Protein AF-A0A7J7J3L0-F1 (afdb_monomer)

pLDDT: mean 91.77, std 11.33, range [36.84, 98.81]

Radius of gyration: 18.96 Å; Cα contacts (8 Å, |Δi|>4): 299; chains: 1; bounding box: 49×38×56 Å

Foldseek 3Di:
DVVLLVLFDQVDDDDPVQQDAAFQDDPDDDDVLLVCVQPCLVVVVPQPWAAPQVCQVVLCVSYPNPDHLSVSRSRLNVSCVVPSQALSSLCSSLSSCNRVRNRNRNSSSLSSSSVRPDLLGNLSSLLSNLVRCLNSVVLVSSLVSLVVSCVSPVLPLVSLQSNLVSCVSVVVNVSSLVSLVSSCVSPVPPVVSVVSNVVSVVVVVVVVVVVVPD

Solvent-accessible surface area (backbone atoms only — not comparable to full-atom values): 11462 Å² total; per-residue (Å²): 113,78,79,61,40,73,62,40,73,80,82,65,84,80,56,84,93,64,68,38,75,45,75,54,80,62,95,63,76,87,38,72,90,57,44,43,79,37,66,70,59,62,49,27,87,73,57,64,50,70,52,38,67,88,46,45,64,62,54,22,66,56,46,53,90,89,44,53,66,59,57,44,26,23,37,46,26,58,38,32,75,78,40,77,69,41,23,68,55,18,43,49,34,17,53,48,22,41,40,72,25,40,55,49,62,15,49,38,6,26,40,46,11,47,73,54,36,54,70,83,52,35,28,57,37,30,41,54,51,16,51,54,29,42,71,35,66,40,46,68,63,13,46,58,36,33,52,52,15,33,73,48,40,76,81,44,45,68,54,34,41,51,49,13,52,47,29,43,75,70,68,38,52,71,61,14,48,54,24,25,51,50,22,34,72,70,35,77,82,46,58,72,42,54,54,53,49,51,54,53,52,54,54,52,53,55,53,56,55,59,74,71,61,130

Sequence (214 aa):
MRVVAELLDLEEEINMDQIEAPLCEAKFGASVSMFDHLPSIADKEKLDYSSENVLKDVIQMLGTKEEDVEIVGTRISKALAKNPTSWALGCLGALYWRVQGHAPNAINCLRMALMYAPEESRHIPLLSLANILHKAGSLNDALEIALAALQSSPETVVIHFSIGNMYAAQNNFEKAVEYYQSTLALQEKFEPARERLMAIMCKNLINTESDANP

InterPro domains:
  IPR011990 Tetratricopeptide-like helical domain superfamily [G3DSA:1.25.40.10] (65-212)
  IPR011990 Tetratricopeptide-like helical domain superfamily [SSF48452] (76-200)
  IPR019734 Tetratricopeptide repeat [PF13176] (161-187)
  IPR019734 Tetratricopeptide repeat [PS50005] (157-190)
  IPR019734 Tetratricopeptide repeat [SM00028] (86-120)
  IPR019734 Tetratricopeptide repeat [SM00028] (123-156)
  IPR019734 Tetratricopeptide repeat [SM00028] (157-190)
  IPR052630 Tetratricopeptide repeat protein 17 [PTHR16091] (6-209)

Structure (mmCIF, N/CA/C/O backbone):
data_AF-A0A7J7J3L0-F1
#
_entry.id   AF-A0A7J7J3L0-F1
#
loop_
_atom_site.group_PDB
_atom_site.id
_atom_site.type_symbol
_atom_site.label_atom_id
_atom_site.label_alt_id
_atom_site.label_comp_id
_atom_site.label_asym_id
_atom_site.label_entity_id
_atom_site.label_seq_id
_atom_site.pdbx_PDB_ins_code
_atom_site.Cartn_x
_atom_site.Cartn_y
_atom_site.Cartn_z
_atom_site.occupancy
_atom_site.B_iso_or_equiv
_atom_site.auth_seq_id
_atom_site.auth_comp_id
_atom_site.auth_asym_id
_atom_site.auth_atom_id
_atom_site.pdbx_PDB_model_num
ATOM 1 N N . MET A 1 1 ? 13.914 -3.729 2.025 1.00 39.72 1 MET A N 1
ATOM 2 C CA . MET A 1 1 ? 14.590 -2.727 1.170 1.00 39.72 1 MET A CA 1
ATOM 3 C C . MET A 1 1 ? 15.723 -3.322 0.333 1.00 39.72 1 MET A C 1
ATOM 5 O O . MET A 1 1 ? 15.659 -3.154 -0.871 1.00 39.72 1 MET A O 1
ATOM 9 N N . ARG A 1 2 ? 16.689 -4.075 0.895 1.00 36.84 2 ARG A N 1
ATOM 10 C CA . ARG A 1 2 ? 17.812 -4.657 0.115 1.00 36.84 2 ARG A CA 1
ATOM 11 C C . ARG A 1 2 ? 17.401 -5.523 -1.093 1.00 36.84 2 ARG A C 1
ATOM 13 O O . ARG A 1 2 ? 17.938 -5.325 -2.166 1.00 36.84 2 ARG A O 1
ATOM 20 N N . VAL A 1 3 ? 16.391 -6.382 -0.941 1.00 45.19 3 VAL A N 1
ATOM 21 C CA . VAL A 1 3 ? 15.927 -7.308 -2.002 1.00 45.19 3 VAL A CA 1
ATOM 22 C C . VAL A 1 3 ? 15.275 -6.592 -3.197 1.00 45.19 3 VAL A C 1
ATOM 24 O O . VAL A 1 3 ? 15.205 -7.134 -4.289 1.00 45.19 3 VAL A O 1
ATOM 27 N N . VAL A 1 4 ? 14.778 -5.366 -3.006 1.00 54.25 4 VAL A N 1
ATOM 28 C CA . VAL A 1 4 ? 14.013 -4.653 -4.044 1.00 54.25 4 VAL A CA 1
ATOM 29 C C . VAL A 1 4 ? 14.923 -3.787 -4.921 1.00 54.25 4 VAL A C 1
ATOM 31 O O . VAL A 1 4 ? 14.657 -3.641 -6.108 1.00 54.25 4 VAL A O 1
ATOM 34 N N . ALA A 1 5 ? 16.029 -3.284 -4.361 1.00 55.66 5 ALA A N 1
ATOM 35 C CA . ALA A 1 5 ? 17.052 -2.550 -5.109 1.00 55.66 5 ALA A CA 1
ATOM 36 C C . ALA A 1 5 ? 17.782 -3.437 -6.137 1.00 55.66 5 ALA A C 1
ATOM 38 O O . ALA A 1 5 ? 18.252 -2.937 -7.147 1.00 55.66 5 ALA A O 1
ATOM 39 N N . GLU A 1 6 ? 17.818 -4.757 -5.924 1.00 70.50 6 GLU A N 1
ATOM 40 C CA . GLU A 1 6 ? 18.400 -5.729 -6.865 1.00 70.50 6 GLU A CA 1
ATOM 41 C C . GLU A 1 6 ? 17.563 -5.917 -8.145 1.00 70.50 6 GLU A C 1
ATOM 43 O O . GLU A 1 6 ? 18.035 -6.515 -9.109 1.00 70.50 6 GLU A O 1
ATOM 48 N N . LEU A 1 7 ? 16.319 -5.423 -8.174 1.00 85.44 7 LEU A N 1
ATOM 49 C CA . LEU A 1 7 ? 15.435 -5.540 -9.340 1.00 85.44 7 LEU A CA 1
ATOM 50 C C . LEU A 1 7 ? 15.640 -4.421 -10.365 1.00 85.44 7 LEU A C 1
ATOM 52 O O . LEU A 1 7 ? 15.149 -4.534 -11.490 1.00 85.44 7 LEU A O 1
ATOM 56 N N . LEU A 1 8 ? 16.306 -3.337 -9.969 1.00 89.62 8 LEU A N 1
ATOM 57 C CA . LEU A 1 8 ? 16.540 -2.171 -10.806 1.00 89.62 8 LEU A CA 1
ATOM 58 C C . LEU A 1 8 ? 18.002 -2.166 -11.244 1.00 89.62 8 LEU A C 1
ATOM 60 O O . LEU A 1 8 ? 18.907 -2.324 -10.430 1.00 89.62 8 LEU A O 1
ATOM 64 N N . ASP A 1 9 ? 18.230 -1.967 -12.537 1.00 89.44 9 ASP A N 1
ATOM 65 C CA . ASP A 1 9 ? 19.570 -1.705 -13.047 1.00 89.44 9 ASP A CA 1
ATOM 66 C C . ASP A 1 9 ? 19.944 -0.275 -12.645 1.00 89.44 9 ASP A C 1
ATOM 68 O O . ASP A 1 9 ? 19.361 0.675 -13.166 1.00 89.44 9 ASP A O 1
ATOM 72 N N . LEU A 1 10 ? 20.821 -0.124 -11.649 1.00 88.62 10 LEU A N 1
ATOM 73 C CA . LEU A 1 10 ? 21.271 1.178 -11.138 1.00 88.62 10 LEU A CA 1
ATOM 74 C C . LEU A 1 10 ? 22.517 1.699 -11.867 1.00 88.62 10 LEU A C 1
ATOM 76 O O . LEU A 1 10 ? 22.888 2.855 -11.673 1.00 88.62 10 LEU A O 1
ATOM 80 N N . GLU A 1 11 ? 23.165 0.858 -12.676 1.00 86.50 11 GLU A N 1
ATOM 81 C CA . GLU A 1 11 ? 24.367 1.214 -13.438 1.00 86.50 11 GLU A CA 1
ATOM 82 C C . GLU A 1 11 ? 24.005 1.806 -14.806 1.00 86.50 11 GLU A C 1
ATOM 84 O O . GLU A 1 11 ? 24.756 2.615 -15.349 1.00 86.50 11 GLU A O 1
ATOM 89 N N . GLU A 1 12 ? 22.841 1.445 -15.356 1.00 88.06 12 GLU A N 1
ATOM 90 C CA . GLU A 1 12 ? 22.325 2.027 -16.594 1.00 88.06 12 GLU A CA 1
ATOM 91 C C . GLU A 1 12 ? 22.066 3.541 -16.442 1.00 88.06 12 GLU A C 1
ATOM 93 O O . GLU A 1 12 ? 21.278 3.979 -15.597 1.00 88.06 12 GLU A O 1
ATOM 98 N N . GLU A 1 13 ? 22.681 4.361 -17.296 1.00 86.69 13 GLU A N 1
ATOM 99 C CA . GLU A 1 13 ? 22.348 5.783 -17.401 1.00 86.69 13 GLU A CA 1
ATOM 100 C C . GLU A 1 13 ? 21.000 5.964 -18.114 1.00 86.69 13 GLU A C 1
ATOM 102 O O . GLU A 1 13 ? 20.786 5.483 -19.230 1.00 86.69 13 GLU A O 1
ATOM 107 N N . ILE A 1 14 ? 20.079 6.686 -17.475 1.00 88.88 14 ILE A N 1
ATOM 108 C CA . ILE A 1 14 ? 18.778 7.020 -18.057 1.00 88.88 14 ILE A CA 1
ATOM 109 C C . ILE A 1 14 ? 18.855 8.420 -18.660 1.00 88.88 14 ILE A C 1
ATOM 111 O O . ILE A 1 14 ? 19.078 9.402 -17.954 1.00 88.88 14 ILE A O 1
ATOM 115 N N . ASN A 1 15 ? 18.648 8.515 -19.973 1.00 85.44 15 ASN A N 1
ATOM 116 C CA . ASN A 1 15 ? 18.538 9.801 -20.652 1.00 85.44 15 ASN A CA 1
ATOM 117 C C . ASN A 1 15 ? 17.168 10.442 -20.351 1.00 85.44 15 ASN A C 1
ATOM 119 O O . ASN A 1 15 ? 16.139 9.770 -20.413 1.00 85.44 15 ASN A O 1
ATOM 123 N N . MET A 1 16 ? 17.155 11.753 -20.098 1.00 79.81 16 MET A N 1
ATOM 124 C CA . MET A 1 16 ? 15.949 12.569 -19.910 1.00 79.81 16 MET A CA 1
ATOM 125 C C . MET A 1 16 ? 14.978 12.513 -21.101 1.00 79.81 16 MET A C 1
ATOM 127 O O . MET A 1 16 ? 13.778 12.699 -20.922 1.00 79.81 16 MET A O 1
ATOM 131 N N . ASP A 1 17 ? 15.463 12.200 -22.304 1.00 85.38 17 ASP A N 1
ATOM 132 C CA . ASP A 1 17 ? 14.608 12.011 -23.485 1.00 85.38 17 ASP A CA 1
ATOM 133 C C . ASP A 1 17 ? 13.886 10.646 -23.505 1.00 85.38 17 ASP A C 1
ATOM 135 O O . ASP A 1 17 ? 13.042 10.399 -24.365 1.00 85.38 17 ASP A O 1
ATOM 139 N N . GLN A 1 18 ? 14.224 9.737 -22.583 1.00 84.81 18 GLN A N 1
ATOM 140 C CA . GLN A 1 18 ? 13.676 8.378 -22.482 1.00 84.81 18 GLN A CA 1
ATOM 141 C C . GLN A 1 18 ? 12.817 8.174 -21.229 1.00 84.81 18 GLN A C 1
ATOM 143 O O . GLN A 1 18 ? 12.607 7.033 -20.817 1.00 84.81 18 GLN A O 1
ATOM 148 N N . ILE A 1 19 ? 12.345 9.255 -20.602 1.00 93.31 19 ILE A N 1
ATOM 149 C CA . ILE A 1 19 ? 11.513 9.149 -19.403 1.00 93.31 19 ILE A CA 1
ATOM 150 C C . ILE A 1 19 ? 10.207 8.434 -19.745 1.00 93.31 19 ILE A C 1
ATOM 152 O O . ILE A 1 19 ? 9.410 8.901 -20.560 1.00 93.31 19 ILE A O 1
ATOM 156 N N . GLU A 1 20 ? 9.982 7.307 -19.081 1.00 94.00 20 GLU A N 1
ATOM 157 C CA . GLU A 1 20 ? 8.798 6.477 -19.250 1.00 94.00 20 GLU A CA 1
ATOM 158 C C . GLU A 1 20 ? 8.243 6.096 -17.878 1.00 94.00 20 GLU A C 1
ATOM 160 O O . GLU A 1 20 ? 8.964 5.639 -16.991 1.00 94.00 20 GLU A O 1
ATOM 165 N N . ALA A 1 21 ? 6.940 6.281 -17.688 1.00 95.69 21 ALA A N 1
ATOM 166 C CA . ALA A 1 21 ? 6.282 5.857 -16.464 1.00 95.69 21 ALA A CA 1
ATOM 167 C C . ALA A 1 21 ? 5.999 4.342 -16.502 1.00 95.69 21 ALA A C 1
ATOM 169 O O . ALA A 1 21 ? 5.613 3.818 -17.547 1.00 95.69 21 ALA A O 1
ATOM 170 N N . PRO A 1 22 ? 6.120 3.622 -15.373 1.00 95.94 22 PRO A N 1
ATOM 171 C CA . PRO A 1 22 ? 5.912 2.182 -15.340 1.00 95.94 22 PRO A CA 1
ATOM 172 C C . PRO A 1 22 ? 4.450 1.830 -15.623 1.00 95.94 22 PRO A C 1
ATOM 174 O O . PRO A 1 22 ? 3.552 2.202 -14.867 1.00 95.94 22 PRO A O 1
ATOM 177 N N . LEU A 1 23 ? 4.203 1.060 -16.681 1.00 93.31 23 LEU A N 1
ATOM 178 C CA . LEU A 1 23 ? 2.870 0.564 -17.017 1.00 93.31 23 LEU A CA 1
ATOM 179 C C . LEU A 1 23 ? 2.753 -0.925 -16.704 1.00 93.31 23 LEU A C 1
ATOM 181 O O . LEU A 1 23 ? 3.482 -1.768 -17.220 1.00 93.31 23 LEU A O 1
ATOM 185 N N . CYS A 1 24 ? 1.790 -1.249 -15.851 1.00 92.50 24 CYS A N 1
ATOM 186 C CA . CYS A 1 24 ? 1.489 -2.615 -15.460 1.00 92.50 24 CYS A CA 1
ATOM 187 C C . CYS A 1 24 ? 0.340 -3.144 -16.316 1.00 92.50 24 CYS A C 1
ATOM 189 O O . CYS A 1 24 ? -0.832 -3.015 -15.953 1.00 92.50 24 CYS A O 1
ATOM 191 N N . GLU A 1 25 ? 0.671 -3.711 -17.475 1.00 72.44 25 GLU A N 1
ATOM 192 C CA . GLU A 1 25 ? -0.318 -4.304 -18.373 1.00 72.44 25 GLU A CA 1
ATOM 193 C C . GLU A 1 25 ? -0.930 -5.571 -17.758 1.00 72.44 25 GLU A C 1
ATOM 195 O O . GLU A 1 25 ? -0.371 -6.668 -17.799 1.00 72.44 25 GLU A O 1
ATOM 200 N N . ALA A 1 26 ? -2.130 -5.432 -17.203 1.00 62.53 26 ALA A N 1
ATOM 201 C CA . ALA A 1 26 ? -2.935 -6.561 -16.772 1.00 62.53 26 ALA A CA 1
ATOM 202 C C . ALA A 1 26 ? -3.597 -7.231 -17.991 1.00 62.53 26 ALA A C 1
ATOM 204 O O . ALA A 1 26 ? -4.70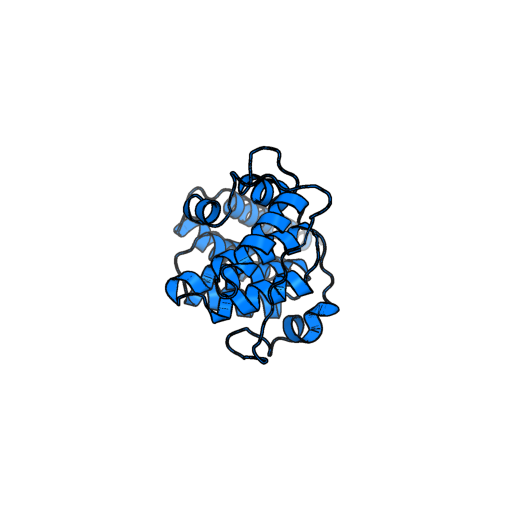9 -6.875 -18.375 1.00 62.53 26 ALA A O 1
ATOM 205 N N . LYS A 1 27 ? -2.946 -8.229 -18.607 1.00 67.38 27 LYS A N 1
ATOM 206 C CA . LYS A 1 27 ? -3.562 -9.085 -19.652 1.00 67.38 27 LYS A CA 1
ATOM 207 C C . LYS A 1 27 ? -4.524 -10.130 -19.069 1.00 67.38 27 LYS A C 1
ATOM 209 O O . LYS A 1 27 ? -4.545 -11.280 -19.498 1.00 67.38 27 LYS A O 1
ATOM 214 N N . PHE A 1 28 ? -5.293 -9.758 -18.056 1.00 72.31 28 PHE A N 1
ATOM 215 C CA . PHE A 1 28 ? -6.199 -10.658 -17.358 1.00 72.31 28 PHE A CA 1
ATOM 216 C C . PHE A 1 28 ? -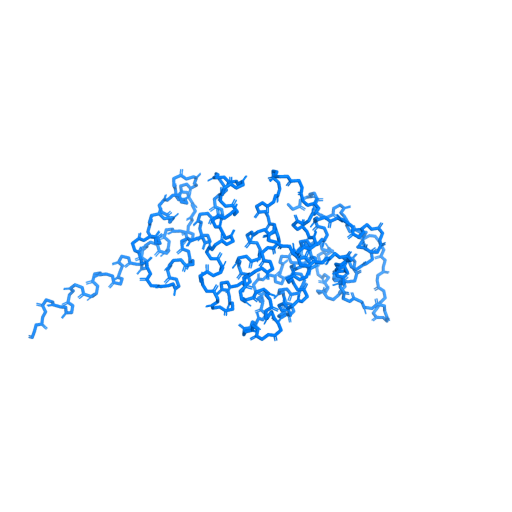7.497 -9.933 -16.995 1.00 72.31 28 PHE A C 1
ATOM 218 O O . PHE A 1 28 ? -7.515 -8.727 -16.746 1.00 72.31 28 PHE A O 1
ATOM 225 N N . GLY A 1 29 ? -8.600 -10.683 -17.035 1.00 78.31 29 GLY A N 1
ATOM 226 C CA . GLY A 1 29 ? -9.935 -10.165 -16.750 1.00 78.31 29 GLY A CA 1
ATOM 227 C C . GLY A 1 29 ? -10.138 -9.829 -15.273 1.00 78.31 29 GLY A C 1
ATOM 228 O O . GLY A 1 29 ? -9.269 -10.064 -14.433 1.00 78.31 29 GLY A O 1
ATOM 229 N N . ALA A 1 30 ? -11.312 -9.285 -14.963 1.00 84.12 30 ALA A N 1
ATOM 230 C CA . ALA A 1 30 ? -11.712 -9.022 -13.588 1.00 84.12 30 ALA A CA 1
ATOM 231 C C . ALA A 1 30 ? -11.702 -10.312 -12.745 1.00 84.12 30 ALA A C 1
ATOM 233 O O . ALA A 1 30 ? -12.148 -11.363 -13.211 1.00 84.12 30 ALA A O 1
ATOM 234 N N . SER A 1 31 ? -11.224 -10.229 -11.503 1.00 87.62 31 SER A N 1
ATOM 235 C CA . SER A 1 31 ? -11.217 -11.339 -10.550 1.00 87.62 31 SER A CA 1
ATOM 236 C C . SER A 1 31 ? -11.573 -10.890 -9.138 1.00 87.62 31 SER A C 1
ATOM 238 O O . SER A 1 31 ? -11.050 -9.900 -8.626 1.00 87.62 31 SER A O 1
ATOM 240 N N . VAL A 1 32 ? -12.364 -11.718 -8.455 1.00 89.06 32 VAL A N 1
ATOM 241 C CA . VAL A 1 32 ? -12.643 -11.584 -7.016 1.00 89.06 32 VAL A CA 1
ATOM 242 C C . VAL A 1 32 ? -11.351 -11.671 -6.195 1.00 89.06 32 VAL A C 1
ATOM 244 O O . VAL A 1 32 ? -11.189 -10.950 -5.218 1.00 89.06 32 VAL A O 1
ATOM 247 N N . SER A 1 33 ? -10.375 -12.484 -6.620 1.00 86.44 33 SER A N 1
ATOM 248 C CA . SER A 1 33 ? -9.085 -12.622 -5.918 1.00 86.44 33 SER A CA 1
ATOM 249 C C . SER A 1 33 ? -8.195 -11.373 -5.982 1.00 86.44 33 SER A C 1
ATOM 251 O O . SER A 1 33 ? -7.216 -11.284 -5.238 1.00 86.44 33 SER A O 1
ATOM 253 N N . MET A 1 34 ? -8.525 -10.429 -6.869 1.00 91.50 34 MET A N 1
ATOM 254 C CA . MET A 1 34 ? -7.891 -9.113 -7.008 1.00 91.50 34 MET A CA 1
ATOM 255 C C . MET A 1 34 ? -8.827 -7.976 -6.578 1.00 91.50 34 MET A C 1
ATOM 257 O O . MET A 1 34 ? -8.507 -6.812 -6.802 1.00 91.50 34 MET A O 1
ATOM 261 N N . PHE A 1 35 ? -9.955 -8.317 -5.943 1.00 95.69 35 PHE A N 1
ATOM 262 C CA . PHE A 1 35 ? -10.948 -7.386 -5.411 1.00 95.69 35 PHE A CA 1
ATOM 263 C C . PHE A 1 35 ? -11.653 -6.519 -6.467 1.00 95.69 35 PHE A C 1
ATOM 265 O O . PHE A 1 35 ? -12.179 -5.457 -6.154 1.00 95.69 35 PHE A O 1
ATOM 272 N N . ASP A 1 36 ? -11.741 -6.985 -7.718 1.00 94.12 36 ASP A N 1
ATOM 273 C CA . ASP A 1 36 ? -12.434 -6.254 -8.792 1.00 94.12 36 ASP A CA 1
ATOM 274 C C . ASP A 1 36 ? -13.949 -6.095 -8.564 1.00 94.12 36 ASP A C 1
ATOM 276 O O . ASP A 1 36 ? -14.597 -5.313 -9.256 1.00 94.12 36 ASP A O 1
ATOM 280 N N . HIS A 1 37 ? -14.526 -6.830 -7.606 1.00 95.06 37 HIS A N 1
ATOM 281 C CA . HIS A 1 37 ? -15.919 -6.669 -7.182 1.00 95.06 37 HIS A CA 1
ATOM 282 C C . HIS A 1 37 ? -16.142 -5.442 -6.291 1.00 95.06 37 HIS A C 1
ATOM 284 O O . HIS A 1 37 ? -17.289 -5.028 -6.127 1.00 95.06 37 HIS A O 1
ATOM 290 N N . LEU A 1 38 ? -15.081 -4.876 -5.706 1.00 97.44 38 LEU A N 1
ATOM 291 C CA . LEU A 1 38 ? -15.196 -3.711 -4.839 1.00 97.44 38 LEU A CA 1
ATOM 292 C C . LEU A 1 38 ? -15.495 -2.454 -5.664 1.00 97.44 38 LEU A C 1
ATOM 294 O O . LEU A 1 38 ? -14.772 -2.188 -6.631 1.00 97.44 38 LEU A O 1
ATOM 298 N N . PRO A 1 39 ? -16.512 -1.651 -5.292 1.00 96.94 39 PRO A N 1
ATOM 299 C CA . PRO A 1 39 ? -16.895 -0.461 -6.046 1.00 96.94 39 PRO A CA 1
ATOM 300 C C . PRO A 1 39 ? -15.725 0.494 -6.294 1.00 96.94 39 PRO A C 1
ATOM 302 O O . PRO A 1 39 ? -15.545 0.969 -7.412 1.00 96.94 39 PRO A O 1
ATOM 305 N N . SER A 1 40 ? -14.883 0.723 -5.284 1.00 96.62 40 SER A N 1
ATOM 306 C CA . SER A 1 40 ? -13.723 1.614 -5.403 1.00 96.62 40 SER A CA 1
ATOM 307 C C . SER A 1 40 ? -12.652 1.118 -6.386 1.00 96.62 40 SER A C 1
ATOM 309 O O . SER A 1 40 ? -11.934 1.931 -6.965 1.00 96.62 40 SER A O 1
ATOM 311 N N . ILE A 1 41 ? -12.552 -0.194 -6.625 1.00 96.12 41 ILE A N 1
ATOM 312 C CA . ILE A 1 41 ? -11.610 -0.786 -7.5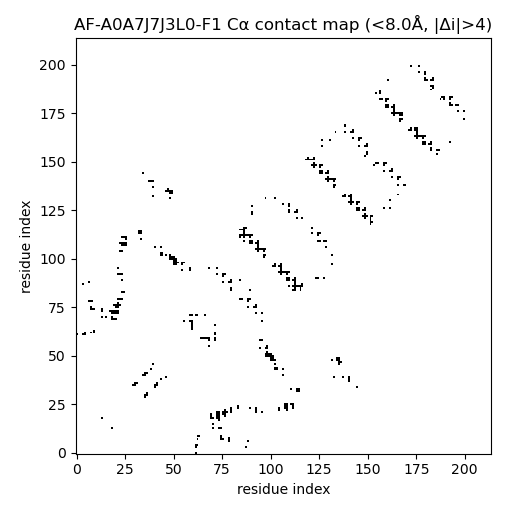90 1.00 96.12 41 ILE A CA 1
ATOM 313 C C . ILE A 1 41 ? -12.225 -0.833 -8.989 1.00 96.12 41 ILE A C 1
ATOM 315 O O . ILE A 1 41 ? -11.553 -0.507 -9.976 1.00 96.12 41 ILE A O 1
ATOM 319 N N . ALA A 1 42 ? -13.505 -1.197 -9.079 1.00 94.69 42 ALA A N 1
ATOM 320 C CA . ALA A 1 42 ? -14.249 -1.218 -10.332 1.00 94.69 42 ALA A CA 1
ATOM 321 C C . ALA A 1 42 ? -14.314 0.183 -10.969 1.00 94.69 42 ALA A C 1
ATOM 323 O O . ALA A 1 42 ? -14.025 0.340 -12.155 1.00 94.69 42 ALA A O 1
ATOM 324 N N . ASP A 1 43 ? -14.599 1.207 -10.159 1.00 95.19 43 ASP A N 1
ATOM 325 C CA . ASP A 1 43 ? -14.713 2.615 -10.554 1.00 95.19 43 ASP A CA 1
ATOM 326 C C . ASP A 1 43 ? -13.454 3.439 -10.201 1.00 95.19 43 ASP A C 1
ATOM 328 O O . ASP A 1 43 ? -13.537 4.648 -9.983 1.00 95.19 43 ASP A O 1
ATOM 332 N N . LYS A 1 44 ? -12.268 2.813 -10.175 1.00 95.12 44 LYS A N 1
ATOM 333 C CA . LYS A 1 44 ? -10.992 3.443 -9.764 1.00 95.12 44 LYS A CA 1
ATOM 334 C C . LYS A 1 44 ? -10.657 4.784 -10.432 1.00 95.12 44 LYS A C 1
ATOM 336 O O . LYS A 1 44 ? -9.963 5.599 -9.834 1.00 95.12 44 LYS A O 1
ATOM 341 N N . GLU A 1 45 ? -11.155 5.026 -11.646 1.00 96.44 45 GLU A N 1
ATOM 342 C CA . GLU A 1 45 ? -10.986 6.293 -12.381 1.00 96.44 45 GLU A CA 1
ATOM 343 C C . GLU A 1 45 ? -11.667 7.489 -11.692 1.00 96.44 45 GLU A C 1
ATOM 345 O O . GLU A 1 45 ? -11.330 8.636 -11.966 1.00 96.44 45 GLU A O 1
ATOM 350 N N . LYS A 1 46 ? -12.639 7.233 -10.808 1.00 96.31 46 LYS A N 1
ATOM 351 C CA . LYS A 1 46 ? -13.412 8.255 -10.086 1.00 96.31 46 LYS A CA 1
ATOM 352 C C . LYS A 1 46 ? -12.919 8.487 -8.657 1.00 96.31 46 LYS A C 1
ATOM 354 O O . LYS A 1 46 ? -13.545 9.256 -7.931 1.00 96.31 46 LYS A O 1
ATOM 359 N N . LEU A 1 47 ? -11.860 7.799 -8.224 1.00 96.75 47 LEU A N 1
ATOM 360 C CA . LEU A 1 47 ? -11.341 7.948 -6.866 1.00 96.75 47 LEU A CA 1
ATOM 361 C C . LEU A 1 47 ? -10.780 9.354 -6.655 1.00 96.75 47 LEU A C 1
ATOM 363 O O . LEU A 1 47 ? -9.921 9.805 -7.412 1.00 96.75 47 LEU A O 1
ATOM 367 N N . ASP A 1 48 ? -11.224 10.014 -5.585 1.00 96.06 48 ASP A N 1
ATOM 368 C CA . ASP A 1 48 ? -10.616 11.256 -5.109 1.00 96.06 48 ASP A CA 1
ATOM 369 C C . ASP A 1 48 ? -9.304 10.926 -4.393 1.00 96.06 48 ASP A C 1
ATOM 371 O O . ASP A 1 48 ? -9.272 10.628 -3.200 1.00 96.06 48 ASP A O 1
ATOM 375 N N . TYR A 1 49 ? -8.215 10.883 -5.154 1.00 97.31 49 TYR A N 1
ATOM 376 C CA . TYR A 1 49 ? -6.904 10.489 -4.664 1.00 97.31 49 TYR A CA 1
ATOM 377 C C . TYR A 1 49 ? -5.858 11.548 -5.009 1.00 97.31 49 TYR A C 1
ATOM 379 O O . TYR A 1 49 ? -5.804 12.064 -6.122 1.00 97.31 49 TYR A O 1
ATOM 387 N N . SER A 1 50 ? -5.002 11.857 -4.036 1.00 96.31 50 SER A N 1
ATOM 388 C CA . SER A 1 50 ? -3.944 12.866 -4.143 1.00 96.31 50 SER A CA 1
ATOM 389 C C . SER A 1 50 ? -2.570 12.251 -3.902 1.00 96.31 50 SER A C 1
ATOM 391 O O . SER A 1 50 ? -2.451 11.202 -3.265 1.00 96.31 50 SER A O 1
ATOM 393 N N . SER A 1 51 ? -1.527 12.920 -4.398 1.00 96.50 51 SER A N 1
ATOM 394 C CA . SER A 1 51 ? -0.144 12.468 -4.250 1.00 96.50 51 SER A CA 1
ATOM 395 C C . SER A 1 51 ? 0.259 12.260 -2.788 1.00 96.50 51 SER A C 1
ATOM 397 O O . SER A 1 51 ? -0.031 13.061 -1.893 1.00 96.50 51 SER A O 1
ATOM 399 N N . GLU A 1 52 ? 0.986 11.174 -2.540 1.00 97.25 52 GLU A N 1
ATOM 400 C CA . GLU A 1 52 ? 1.565 10.872 -1.234 1.00 97.25 52 GLU A CA 1
ATOM 401 C C . GLU A 1 52 ? 3.020 11.349 -1.170 1.00 97.25 52 GLU A C 1
ATOM 403 O O . GLU A 1 52 ? 3.958 10.558 -1.240 1.00 97.25 52 GLU A O 1
ATOM 408 N N . ASN A 1 53 ? 3.220 12.660 -1.004 1.00 93.50 53 ASN A N 1
ATOM 409 C CA . ASN A 1 53 ? 4.558 13.274 -0.992 1.00 93.50 53 ASN A CA 1
ATOM 410 C C . ASN A 1 53 ? 5.496 12.688 0.080 1.00 93.50 53 ASN A C 1
ATOM 412 O O . ASN A 1 53 ? 6.707 12.675 -0.104 1.00 93.50 53 ASN A O 1
ATOM 416 N N . VAL A 1 54 ? 4.943 12.156 1.175 1.00 93.50 54 VAL A N 1
ATOM 417 C CA . VAL A 1 54 ? 5.705 11.471 2.236 1.00 93.50 54 VAL A CA 1
ATOM 418 C C . VAL A 1 54 ? 6.426 10.208 1.749 1.00 93.50 54 VAL A C 1
ATOM 420 O O . VAL A 1 54 ? 7.350 9.741 2.404 1.00 93.50 54 VAL A O 1
ATOM 423 N N . LEU A 1 55 ? 6.019 9.648 0.606 1.00 94.12 55 LEU A N 1
ATOM 424 C CA . LEU A 1 55 ? 6.649 8.479 -0.008 1.00 94.12 55 LEU A CA 1
ATOM 425 C C . LEU A 1 55 ? 7.729 8.854 -1.027 1.00 94.12 55 LEU A C 1
ATOM 427 O O . LEU A 1 55 ? 8.388 7.958 -1.552 1.00 94.12 55 LEU A O 1
ATOM 431 N N . LYS A 1 56 ? 7.926 10.150 -1.307 1.00 92.81 56 LYS A N 1
ATOM 432 C CA . LYS A 1 56 ? 8.909 10.617 -2.290 1.00 92.81 56 LYS A CA 1
ATOM 433 C C . LYS A 1 56 ? 10.321 10.158 -1.921 1.00 92.81 56 LYS A C 1
ATOM 435 O O . LYS A 1 56 ? 10.989 9.526 -2.732 1.00 92.81 56 LYS A O 1
ATOM 440 N N . ASP A 1 57 ? 10.722 10.357 -0.671 1.00 90.31 57 ASP A N 1
ATOM 441 C CA . ASP A 1 57 ? 12.044 9.929 -0.206 1.00 90.31 57 ASP A CA 1
ATOM 442 C C . ASP A 1 57 ? 12.196 8.404 -0.279 1.00 90.31 57 ASP A C 1
ATOM 444 O O . ASP A 1 57 ? 13.257 7.894 -0.628 1.00 90.31 57 ASP A O 1
ATOM 448 N N . VAL A 1 58 ? 11.114 7.661 -0.012 1.00 90.44 58 VAL A N 1
ATOM 449 C CA . VAL A 1 58 ? 11.113 6.193 -0.076 1.00 90.44 58 VAL A CA 1
ATOM 450 C C . VAL A 1 58 ? 11.379 5.708 -1.496 1.00 90.44 58 VAL A C 1
ATOM 452 O O . VAL A 1 58 ? 12.183 4.796 -1.672 1.00 90.44 58 VAL A O 1
ATOM 455 N N . ILE A 1 59 ? 10.732 6.299 -2.507 1.00 89.88 59 ILE A N 1
ATOM 456 C CA . ILE A 1 59 ? 10.973 5.902 -3.898 1.00 89.88 59 ILE A CA 1
ATOM 457 C C . ILE A 1 59 ? 12.360 6.335 -4.381 1.00 89.88 59 ILE A C 1
ATOM 459 O O . ILE A 1 59 ? 13.025 5.557 -5.055 1.00 89.88 59 ILE A O 1
ATOM 463 N N . GLN A 1 60 ? 12.845 7.511 -3.981 1.00 89.50 60 GLN A N 1
ATOM 464 C CA . GLN A 1 60 ? 14.189 7.971 -4.349 1.00 89.50 60 GLN A CA 1
ATOM 465 C C . GLN A 1 60 ? 15.289 7.095 -3.732 1.00 89.50 60 GLN A C 1
ATOM 467 O O . GLN A 1 60 ? 16.308 6.847 -4.367 1.00 89.50 60 GLN A O 1
ATOM 472 N N . MET A 1 61 ? 15.065 6.536 -2.536 1.00 86.25 61 MET A N 1
ATOM 473 C CA . MET A 1 61 ? 15.977 5.562 -1.918 1.00 86.25 61 MET A CA 1
ATOM 474 C C . MET A 1 61 ? 16.075 4.224 -2.671 1.00 86.25 61 MET A C 1
ATOM 476 O O . MET A 1 61 ? 16.972 3.437 -2.367 1.00 86.25 61 MET A O 1
ATOM 480 N N . LEU A 1 62 ? 15.163 3.931 -3.606 1.00 85.00 62 LEU A N 1
ATOM 481 C CA . LEU A 1 62 ? 15.246 2.734 -4.452 1.00 85.00 62 LEU A CA 1
ATOM 482 C C . LEU A 1 62 ? 16.201 2.915 -5.636 1.00 85.00 62 LEU A C 1
ATOM 484 O O . LEU A 1 62 ? 16.672 1.915 -6.174 1.00 85.00 62 LEU A O 1
ATOM 488 N N . GLY A 1 63 ? 16.442 4.161 -6.045 1.00 81.56 63 GLY A N 1
ATOM 489 C CA . GLY A 1 63 ? 17.392 4.522 -7.090 1.00 81.56 63 GLY A CA 1
ATOM 490 C C . GLY A 1 63 ? 18.784 4.800 -6.531 1.00 81.56 63 GLY A C 1
ATOM 491 O O . GLY A 1 63 ? 19.181 4.304 -5.471 1.00 81.56 63 GLY A O 1
ATOM 492 N N . THR A 1 64 ? 19.533 5.641 -7.238 1.00 77.12 64 THR A N 1
ATOM 493 C CA . THR A 1 64 ? 20.748 6.235 -6.671 1.00 77.12 64 THR A CA 1
ATOM 494 C C . THR A 1 64 ? 20.376 7.414 -5.765 1.00 77.12 64 THR A C 1
ATOM 496 O O . THR A 1 64 ? 19.357 8.080 -5.951 1.00 77.12 64 THR A O 1
ATOM 499 N N . LYS A 1 65 ? 21.165 7.653 -4.711 1.00 65.50 65 LYS A N 1
ATOM 500 C CA . LYS A 1 65 ? 20.924 8.769 -3.785 1.00 65.50 65 LYS A CA 1
ATOM 501 C C . LYS A 1 65 ? 20.896 10.072 -4.603 1.00 65.50 65 LYS A C 1
ATOM 503 O O . LYS A 1 65 ? 21.894 10.358 -5.246 1.00 65.50 65 LYS A O 1
ATOM 508 N N . GLU A 1 66 ? 19.790 10.825 -4.525 1.00 75.06 66 GLU A N 1
ATOM 509 C CA . GLU A 1 66 ? 19.498 12.077 -5.272 1.00 75.06 66 GLU A CA 1
ATOM 510 C C . GLU A 1 66 ? 18.823 11.920 -6.649 1.00 75.06 66 GLU A C 1
ATOM 512 O O . GLU A 1 66 ? 18.579 12.920 -7.317 1.00 75.06 66 GLU A O 1
ATOM 517 N N . GLU A 1 67 ? 18.443 10.709 -7.058 1.00 83.06 67 GLU A N 1
ATOM 518 C CA . GLU A 1 67 ? 17.745 10.494 -8.330 1.00 83.06 67 GLU A CA 1
ATOM 519 C C . GLU A 1 67 ? 16.286 11.007 -8.308 1.00 83.06 67 GLU A C 1
ATOM 521 O O . GLU A 1 67 ? 15.569 10.886 -7.307 1.00 83.06 67 GLU A O 1
ATOM 526 N N . ASP A 1 68 ? 15.832 11.592 -9.422 1.00 90.38 68 ASP A N 1
ATOM 527 C CA . ASP A 1 68 ? 14.455 12.068 -9.584 1.00 90.38 68 ASP A CA 1
ATOM 528 C C . ASP A 1 68 ? 13.455 10.904 -9.670 1.00 90.38 68 ASP A C 1
ATOM 530 O O . ASP A 1 68 ? 13.756 9.814 -10.166 1.00 90.38 68 ASP A O 1
ATOM 534 N N . VAL A 1 69 ? 12.221 11.142 -9.214 1.00 93.00 69 VAL A N 1
ATOM 535 C CA . VAL A 1 69 ? 11.163 10.115 -9.156 1.00 93.00 69 VAL A CA 1
ATOM 536 C C . VAL A 1 69 ? 10.866 9.551 -10.546 1.00 93.00 69 VAL A C 1
ATOM 538 O O . VAL A 1 69 ? 10.609 8.359 -10.694 1.00 93.00 69 VAL A O 1
ATOM 541 N N . GLU A 1 70 ? 10.915 10.397 -11.569 1.00 94.31 70 GLU A N 1
ATOM 542 C CA . GLU A 1 70 ? 10.694 10.071 -12.975 1.00 94.31 70 GLU A CA 1
ATOM 543 C C . GLU A 1 70 ? 11.759 9.111 -13.516 1.00 94.31 70 GLU A C 1
ATOM 545 O O . GLU A 1 70 ? 11.441 8.180 -14.262 1.00 94.31 70 GLU A O 1
ATOM 550 N N . ILE A 1 71 ? 13.011 9.287 -13.090 1.00 93.31 71 ILE A N 1
ATOM 551 C CA . ILE A 1 71 ? 14.106 8.399 -13.475 1.00 93.31 71 ILE A CA 1
ATOM 552 C C . ILE A 1 71 ? 13.918 7.036 -12.805 1.00 93.31 71 ILE A C 1
ATOM 554 O O . ILE A 1 71 ? 13.970 6.009 -13.486 1.00 93.31 71 ILE A O 1
ATOM 558 N N . VAL A 1 72 ? 13.590 7.008 -11.507 1.00 93.56 72 VAL A N 1
ATOM 559 C CA . VAL A 1 72 ? 13.251 5.754 -10.812 1.00 93.56 72 VAL A CA 1
ATOM 560 C C . VAL A 1 72 ? 12.053 5.067 -11.484 1.00 93.56 72 VAL A C 1
ATOM 562 O O . VAL A 1 72 ? 12.076 3.856 -11.701 1.00 93.56 72 VAL A O 1
ATOM 565 N N . GLY A 1 73 ? 11.036 5.832 -11.892 1.00 95.44 73 GLY A N 1
ATOM 566 C CA . GLY A 1 73 ? 9.898 5.342 -12.675 1.00 95.44 73 GLY A CA 1
ATOM 567 C C . GLY A 1 73 ? 10.321 4.668 -13.981 1.00 95.44 73 GLY A C 1
ATOM 568 O O . GLY A 1 73 ? 9.868 3.562 -14.275 1.00 95.44 73 GLY A O 1
ATOM 569 N N . THR A 1 74 ? 11.264 5.273 -14.701 1.00 95.56 74 THR A N 1
ATOM 570 C CA . THR A 1 74 ? 11.815 4.727 -15.951 1.00 95.56 74 THR A CA 1
ATOM 571 C C . THR A 1 74 ? 12.575 3.425 -15.713 1.00 95.56 74 THR A C 1
ATOM 573 O O . THR A 1 74 ? 12.402 2.462 -16.463 1.00 95.56 74 THR A O 1
ATOM 576 N N . ARG A 1 75 ? 13.358 3.337 -14.630 1.00 94.31 75 ARG A N 1
ATOM 577 C CA . ARG A 1 75 ? 14.024 2.085 -14.230 1.00 94.31 75 ARG A CA 1
ATOM 578 C C . ARG A 1 75 ? 13.005 0.980 -13.951 1.00 94.31 75 ARG A C 1
ATOM 580 O O . ARG A 1 75 ? 13.176 -0.143 -14.422 1.00 94.31 75 ARG A O 1
ATOM 587 N N . ILE A 1 76 ? 11.919 1.303 -13.243 1.00 95.56 76 ILE A N 1
ATOM 588 C CA . ILE A 1 76 ? 10.825 0.357 -12.984 1.00 95.56 76 ILE A CA 1
ATOM 589 C C . ILE A 1 76 ? 10.155 -0.065 -14.302 1.00 95.56 76 ILE A C 1
ATOM 591 O O . ILE A 1 76 ? 9.911 -1.257 -14.482 1.00 95.56 76 ILE A O 1
ATOM 595 N N . SER A 1 77 ? 9.906 0.864 -15.236 1.00 95.81 77 SER A N 1
ATOM 596 C CA . SER A 1 77 ? 9.336 0.561 -16.561 1.00 95.81 77 SER A CA 1
ATOM 597 C C . SER A 1 77 ? 10.203 -0.439 -17.333 1.00 95.81 77 SER A C 1
ATOM 599 O O . SER A 1 77 ? 9.738 -1.512 -17.724 1.00 95.81 77 SER A O 1
ATOM 601 N N . LYS A 1 78 ? 11.507 -0.155 -17.455 1.00 94.50 78 LYS A N 1
ATOM 602 C CA . LYS A 1 78 ? 12.473 -1.041 -18.123 1.00 94.50 78 LYS A CA 1
ATOM 603 C C . LYS A 1 78 ? 12.559 -2.416 -17.456 1.00 94.50 78 LYS A C 1
ATOM 605 O O . LYS A 1 78 ? 12.638 -3.435 -18.146 1.00 94.50 78 LYS A O 1
ATOM 610 N N . ALA A 1 79 ? 12.528 -2.471 -16.125 1.00 94.44 79 ALA A N 1
ATOM 611 C CA . ALA A 1 79 ? 12.538 -3.731 -15.387 1.00 94.44 79 ALA A CA 1
ATOM 612 C C . ALA A 1 79 ? 11.247 -4.540 -15.617 1.00 94.44 79 ALA A C 1
ATOM 614 O O . ALA A 1 79 ? 11.312 -5.752 -15.835 1.00 94.44 79 ALA A O 1
ATOM 615 N N . LEU A 1 80 ? 10.083 -3.882 -15.638 1.00 94.31 80 LEU A N 1
ATOM 616 C CA . LEU A 1 80 ? 8.794 -4.509 -15.951 1.00 94.31 80 LEU A CA 1
ATOM 617 C C . LEU A 1 80 ? 8.750 -5.041 -17.385 1.00 94.31 80 LEU A C 1
ATOM 619 O O . LEU A 1 80 ? 8.244 -6.137 -17.602 1.00 94.31 80 LEU A O 1
ATOM 623 N N . ALA A 1 81 ? 9.336 -4.335 -18.354 1.00 93.75 81 ALA A N 1
ATOM 624 C CA . ALA A 1 81 ? 9.427 -4.817 -19.732 1.00 93.75 81 ALA A CA 1
ATOM 625 C C . ALA A 1 81 ? 10.225 -6.133 -19.841 1.00 93.75 81 ALA A C 1
ATOM 627 O O . ALA A 1 81 ? 9.889 -7.000 -20.649 1.00 93.75 81 ALA A O 1
ATOM 628 N N . LYS A 1 82 ? 11.257 -6.311 -19.002 1.00 93.81 82 LYS A N 1
ATOM 629 C CA . LYS A 1 82 ? 12.043 -7.556 -18.915 1.00 93.81 82 LYS A CA 1
ATOM 630 C C . LYS A 1 82 ? 11.311 -8.657 -18.133 1.00 93.81 82 LYS A C 1
ATOM 632 O O . LYS A 1 82 ? 11.471 -9.832 -18.455 1.00 93.81 82 LYS A O 1
ATOM 637 N N . ASN A 1 83 ? 10.530 -8.298 -17.111 1.00 92.88 83 ASN A N 1
ATOM 638 C CA . ASN A 1 83 ? 9.797 -9.240 -16.262 1.00 92.88 83 ASN A CA 1
ATOM 639 C C . ASN A 1 83 ? 8.379 -8.728 -15.911 1.00 92.88 83 ASN A C 1
ATOM 641 O O . ASN A 1 83 ? 8.150 -8.241 -14.796 1.00 92.88 83 ASN A O 1
ATOM 645 N N . PRO A 1 84 ? 7.406 -8.873 -16.832 1.00 91.69 84 PRO A N 1
ATOM 646 C CA . PRO A 1 84 ? 6.075 -8.273 -16.696 1.00 91.69 84 PRO A CA 1
ATOM 647 C C . PRO A 1 84 ? 5.182 -8.958 -15.654 1.00 91.69 84 PRO A C 1
ATOM 649 O O . PRO A 1 84 ? 4.108 -8.455 -15.340 1.00 91.69 84 PRO A O 1
ATOM 652 N N . THR A 1 85 ? 5.601 -10.106 -15.114 1.00 92.81 85 THR A N 1
ATOM 653 C CA . THR A 1 85 ? 4.872 -10.855 -14.077 1.00 92.81 85 THR A CA 1
ATOM 654 C C . THR A 1 85 ? 5.509 -10.711 -12.695 1.00 92.81 85 THR A C 1
ATOM 656 O O . THR A 1 85 ? 5.137 -11.415 -11.758 1.00 92.81 85 THR A O 1
ATOM 659 N N . SER A 1 86 ? 6.506 -9.835 -12.541 1.00 94.12 86 SER A N 1
ATOM 660 C CA . SER A 1 86 ? 7.151 -9.598 -11.252 1.00 94.12 86 SER A CA 1
ATOM 661 C C . SER A 1 86 ? 6.219 -8.834 -10.317 1.00 94.12 86 SER A C 1
ATOM 663 O O . SER A 1 86 ? 6.029 -7.623 -10.450 1.00 94.12 86 SER A O 1
ATOM 665 N N . TRP A 1 87 ? 5.674 -9.529 -9.318 1.00 94.88 87 TRP A N 1
ATOM 666 C CA . TRP A 1 87 ? 4.805 -8.905 -8.321 1.00 94.88 87 TRP A CA 1
ATOM 667 C C . TRP A 1 87 ? 5.517 -7.797 -7.534 1.00 94.88 87 TRP A C 1
ATOM 669 O O . TRP A 1 87 ? 4.907 -6.781 -7.207 1.00 94.88 87 TRP A O 1
ATOM 679 N N . ALA A 1 88 ? 6.819 -7.955 -7.275 1.00 95.56 88 ALA A N 1
ATOM 680 C CA . ALA A 1 88 ? 7.620 -6.957 -6.579 1.00 95.56 88 ALA A CA 1
ATOM 681 C C . ALA A 1 88 ? 7.790 -5.683 -7.422 1.00 95.56 88 ALA A C 1
ATOM 683 O O . ALA A 1 88 ? 7.623 -4.583 -6.896 1.00 95.56 88 ALA A O 1
ATOM 684 N N . LEU A 1 89 ? 8.036 -5.814 -8.734 1.00 95.81 89 LEU A N 1
ATOM 685 C CA . LEU A 1 89 ? 8.062 -4.663 -9.645 1.00 95.81 89 LEU A CA 1
ATOM 686 C C . LEU A 1 89 ? 6.674 -4.025 -9.796 1.00 95.81 89 LEU A C 1
ATOM 688 O O . LEU A 1 89 ? 6.581 -2.804 -9.868 1.00 95.81 89 LEU A O 1
ATOM 692 N N . GLY A 1 90 ? 5.595 -4.814 -9.757 1.00 96.56 90 GLY A N 1
ATOM 693 C CA . GLY A 1 90 ? 4.229 -4.292 -9.662 1.00 96.56 90 GLY A CA 1
ATOM 694 C C . GLY A 1 90 ? 4.026 -3.431 -8.408 1.00 96.56 90 GLY A C 1
ATOM 695 O O . GLY A 1 90 ? 3.518 -2.315 -8.493 1.00 96.56 90 GLY A O 1
ATOM 696 N N . CYS A 1 91 ? 4.505 -3.873 -7.243 1.00 97.19 91 CYS A N 1
ATOM 697 C CA . CYS A 1 91 ? 4.478 -3.061 -6.021 1.00 97.19 91 CYS A CA 1
ATOM 698 C C . CYS A 1 91 ? 5.300 -1.764 -6.147 1.00 97.19 91 CYS A C 1
ATOM 700 O O . CYS A 1 91 ? 4.876 -0.729 -5.631 1.00 97.19 91 CYS A O 1
ATOM 702 N N . LEU A 1 92 ? 6.442 -1.791 -6.844 1.00 96.38 92 LEU A N 1
ATOM 703 C CA . LEU A 1 92 ? 7.242 -0.590 -7.108 1.00 96.38 92 LEU A CA 1
ATOM 704 C C . LEU A 1 92 ? 6.554 0.380 -8.069 1.00 96.38 92 LEU A C 1
ATOM 706 O O . LEU A 1 92 ? 6.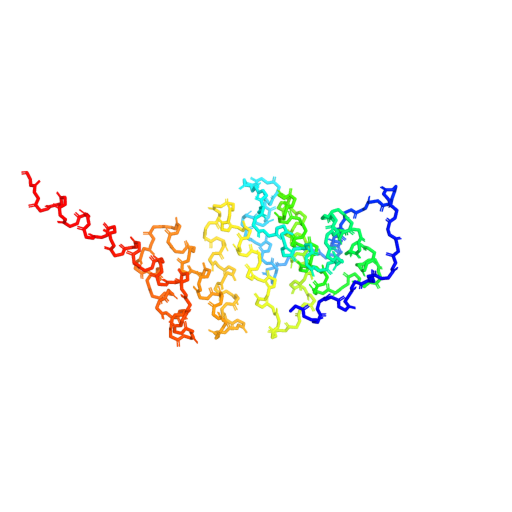505 1.577 -7.793 1.00 96.38 92 LEU A O 1
ATOM 710 N N . GLY A 1 93 ? 5.974 -0.128 -9.157 1.00 97.25 93 GLY A N 1
ATOM 711 C CA . GLY A 1 93 ? 5.173 0.678 -10.077 1.00 97.25 93 GLY A CA 1
ATOM 712 C C . GLY A 1 93 ? 4.003 1.333 -9.348 1.00 97.25 93 GLY A C 1
ATOM 713 O O . GLY A 1 93 ? 3.745 2.522 -9.513 1.00 97.25 93 GLY A O 1
ATOM 714 N N . ALA A 1 94 ? 3.352 0.598 -8.445 1.00 97.94 94 ALA A N 1
ATOM 715 C CA . ALA A 1 94 ? 2.312 1.160 -7.599 1.00 97.94 94 ALA A CA 1
ATOM 716 C C . ALA A 1 94 ? 2.826 2.270 -6.674 1.00 97.94 94 ALA A C 1
ATOM 718 O O . ALA A 1 94 ? 2.176 3.305 -6.562 1.00 97.94 94 ALA A O 1
ATOM 719 N N . LEU A 1 95 ? 3.989 2.092 -6.038 1.00 97.56 95 LEU A N 1
ATOM 720 C CA . LEU A 1 95 ? 4.615 3.130 -5.214 1.00 97.56 95 LEU A CA 1
ATOM 721 C C . LEU A 1 95 ? 4.897 4.404 -6.025 1.00 97.56 95 LEU A C 1
ATOM 723 O O . LEU A 1 95 ? 4.576 5.496 -5.558 1.00 97.56 95 LEU A O 1
ATOM 727 N N . TYR A 1 96 ? 5.419 4.265 -7.247 1.00 97.44 96 TYR A N 1
ATOM 728 C CA . TYR A 1 96 ? 5.613 5.388 -8.167 1.00 97.44 96 TYR A CA 1
ATOM 729 C C . TYR A 1 96 ? 4.303 6.139 -8.416 1.00 97.44 96 TYR A C 1
ATOM 731 O O . TYR A 1 96 ? 4.219 7.346 -8.191 1.00 97.44 96 TYR A O 1
ATOM 739 N N . TRP A 1 97 ? 3.239 5.427 -8.786 1.00 98.31 97 TRP A N 1
ATOM 740 C CA . TRP A 1 97 ? 1.950 6.057 -9.068 1.00 98.31 97 TRP A CA 1
ATOM 741 C C . TRP A 1 97 ? 1.274 6.658 -7.832 1.00 98.31 97 TRP A C 1
ATOM 743 O O . TRP A 1 97 ? 0.559 7.651 -7.959 1.00 98.31 97 TRP A O 1
ATOM 753 N N . ARG A 1 98 ? 1.532 6.126 -6.631 1.00 98.25 98 ARG A N 1
ATOM 754 C CA . ARG A 1 98 ? 1.088 6.731 -5.364 1.00 98.25 98 ARG A CA 1
ATOM 755 C C . ARG A 1 98 ? 1.760 8.080 -5.108 1.00 98.25 98 ARG A C 1
ATOM 757 O O . ARG A 1 98 ? 1.079 9.017 -4.692 1.00 98.25 98 ARG A O 1
ATOM 764 N N . VAL A 1 99 ? 3.058 8.196 -5.401 1.00 97.62 99 VAL A N 1
ATOM 765 C CA . VAL A 1 99 ? 3.800 9.469 -5.329 1.00 97.62 99 VAL A CA 1
ATOM 766 C C . VAL A 1 99 ? 3.297 10.451 -6.384 1.00 97.62 99 VAL A C 1
ATOM 768 O O . VAL A 1 99 ? 3.105 11.619 -6.072 1.00 97.62 99 VAL A O 1
ATOM 771 N N . GLN A 1 100 ? 3.001 9.981 -7.597 1.00 97.38 100 GLN A N 1
ATOM 772 C CA . GLN A 1 100 ? 2.457 10.821 -8.672 1.00 97.38 100 GLN A CA 1
ATOM 773 C C . GLN A 1 100 ? 0.964 11.164 -8.496 1.00 97.38 100 GLN A C 1
ATOM 775 O O . GLN A 1 100 ? 0.429 11.993 -9.224 1.00 97.38 100 GLN A O 1
ATOM 780 N N . GLY A 1 101 ? 0.267 10.541 -7.539 1.00 97.50 101 GLY A N 1
ATOM 781 C CA . GLY A 1 101 ? -1.159 10.785 -7.299 1.00 97.50 101 GLY A CA 1
ATOM 782 C C . GLY A 1 101 ? -2.103 10.110 -8.302 1.00 97.50 101 GLY A C 1
ATOM 783 O O . GLY A 1 101 ? -3.277 10.454 -8.357 1.00 97.50 101 GLY A O 1
ATOM 784 N N . HIS A 1 102 ? -1.634 9.142 -9.089 1.00 97.62 102 HIS A N 1
ATOM 785 C CA . HIS A 1 102 ? -2.436 8.500 -10.131 1.00 97.62 102 HIS A CA 1
ATOM 786 C C . HIS A 1 102 ? -2.993 7.143 -9.661 1.00 97.62 102 HIS A C 1
ATOM 788 O O . HIS A 1 102 ? -2.466 6.077 -10.000 1.00 97.62 102 HIS A O 1
ATOM 794 N N . ALA A 1 103 ? -4.096 7.165 -8.906 1.00 97.19 103 ALA A N 1
ATOM 795 C CA . ALA A 1 103 ? -4.700 5.958 -8.325 1.00 97.19 103 ALA A CA 1
ATOM 796 C C . ALA A 1 103 ? -4.989 4.822 -9.330 1.00 97.19 103 ALA A C 1
ATOM 798 O O . ALA A 1 103 ? -4.650 3.680 -9.012 1.00 97.19 103 ALA A O 1
ATOM 799 N N . PRO A 1 104 ? -5.532 5.067 -10.542 1.00 96.81 104 PRO A N 1
ATOM 800 C CA . PRO A 1 104 ? -5.858 3.973 -11.459 1.00 96.81 104 PRO A CA 1
ATOM 801 C C . PRO A 1 104 ? -4.660 3.102 -11.852 1.00 96.81 104 PRO A C 1
ATOM 803 O O . PRO A 1 104 ? -4.728 1.873 -11.780 1.00 96.81 104 PRO A O 1
ATOM 806 N N . ASN A 1 105 ? -3.534 3.727 -12.201 1.00 97.31 105 ASN A N 1
ATOM 807 C CA . ASN A 1 105 ? -2.298 3.025 -12.532 1.00 97.31 105 ASN A CA 1
ATOM 808 C C . ASN A 1 105 ? -1.682 2.337 -11.308 1.00 97.31 105 ASN A C 1
ATOM 810 O O . ASN A 1 105 ? -1.219 1.202 -11.426 1.00 97.31 105 ASN A O 1
ATOM 814 N N . ALA A 1 106 ? -1.751 2.959 -10.124 1.00 97.88 106 ALA A N 1
ATOM 815 C CA . ALA A 1 106 ? -1.314 2.316 -8.888 1.00 97.88 106 ALA A CA 1
ATOM 816 C C . ALA A 1 106 ? -2.108 1.027 -8.615 1.00 97.88 106 ALA A C 1
ATOM 818 O O . ALA A 1 106 ? -1.525 -0.025 -8.354 1.00 97.88 106 ALA A O 1
ATOM 819 N N . ILE A 1 107 ? -3.434 1.089 -8.755 1.00 97.19 107 ILE A N 1
ATOM 820 C CA . ILE A 1 107 ? -4.332 -0.056 -8.581 1.00 97.19 107 ILE A CA 1
ATOM 821 C C . ILE A 1 107 ? -4.064 -1.125 -9.644 1.00 97.19 107 ILE A C 1
ATOM 823 O O . ILE A 1 107 ? -3.970 -2.298 -9.297 1.00 97.19 107 ILE A O 1
ATOM 827 N N . ASN A 1 108 ? -3.874 -0.765 -10.916 1.00 95.94 108 ASN A N 1
ATOM 828 C CA . ASN A 1 108 ? -3.543 -1.737 -11.968 1.00 95.94 108 ASN A CA 1
ATOM 829 C C . ASN A 1 108 ? -2.237 -2.488 -11.673 1.00 95.94 108 ASN A C 1
ATOM 831 O O . ASN A 1 108 ? -2.185 -3.713 -11.808 1.00 95.94 108 ASN A O 1
ATOM 835 N N . CYS A 1 109 ? -1.213 -1.778 -11.198 1.00 97.38 109 CYS A N 1
ATOM 836 C CA . CYS A 1 109 ? 0.037 -2.393 -10.773 1.00 97.38 109 CYS A CA 1
ATOM 837 C C . CYS A 1 109 ? -0.134 -3.342 -9.581 1.00 97.38 109 CYS A C 1
ATOM 839 O O . CYS A 1 109 ? 0.439 -4.432 -9.582 1.00 97.38 109 CYS A O 1
ATOM 841 N N . LEU A 1 110 ? -0.967 -2.986 -8.600 1.00 97.50 110 LEU A N 1
ATOM 842 C CA . LEU A 1 110 ? -1.249 -3.852 -7.452 1.00 97.50 110 LEU A CA 1
ATOM 843 C C . LEU A 1 110 ? -2.127 -5.048 -7.809 1.00 97.50 110 LEU A C 1
ATOM 845 O O . LEU A 1 110 ? -1.898 -6.127 -7.276 1.00 97.50 110 LEU A O 1
ATOM 849 N N . ARG A 1 111 ? -3.077 -4.905 -8.738 1.00 95.75 111 ARG A N 1
ATOM 850 C CA . ARG A 1 111 ? -3.856 -6.033 -9.276 1.00 95.75 111 ARG A CA 1
ATOM 851 C C . ARG A 1 111 ? -2.931 -7.056 -9.929 1.00 95.75 111 ARG A C 1
ATOM 853 O O . ARG A 1 111 ? -2.996 -8.239 -9.613 1.00 95.75 111 ARG A O 1
ATOM 860 N N . MET A 1 112 ? -1.999 -6.589 -10.759 1.00 95.12 112 MET A N 1
ATOM 861 C CA . MET A 1 112 ? -0.967 -7.441 -11.355 1.00 95.12 112 MET A CA 1
ATOM 862 C C . MET A 1 112 ? -0.064 -8.078 -10.295 1.00 95.12 112 MET A C 1
ATOM 864 O O . MET A 1 112 ? 0.153 -9.288 -10.337 1.00 95.12 112 MET A O 1
ATOM 868 N N . ALA A 1 113 ? 0.360 -7.326 -9.278 1.00 95.62 113 ALA A N 1
ATOM 869 C CA . ALA A 1 113 ? 1.120 -7.892 -8.170 1.00 95.62 113 ALA A CA 1
ATOM 870 C C . ALA A 1 113 ? 0.341 -8.971 -7.395 1.00 95.62 113 ALA A C 1
ATOM 872 O O . ALA A 1 113 ? 0.899 -10.020 -7.095 1.00 95.62 113 ALA A O 1
ATOM 873 N N . LEU A 1 114 ? -0.950 -8.771 -7.119 1.00 95.19 114 LEU A N 1
ATOM 874 C CA . LEU A 1 114 ? -1.802 -9.745 -6.422 1.00 95.19 114 LEU A CA 1
ATOM 875 C C . LEU A 1 114 ? -1.995 -11.050 -7.196 1.00 95.19 114 LEU A C 1
ATOM 877 O O . LEU A 1 114 ? -2.189 -12.104 -6.583 1.00 95.19 114 LEU A O 1
ATOM 881 N N . MET A 1 115 ? -1.963 -10.982 -8.526 1.00 93.06 115 MET A N 1
ATOM 882 C CA . MET A 1 115 ? -2.077 -12.162 -9.374 1.00 93.06 115 MET A CA 1
ATOM 883 C C . MET A 1 115 ? -0.851 -13.072 -9.257 1.00 93.06 115 MET A C 1
ATOM 885 O O . MET A 1 115 ? -1.005 -14.290 -9.211 1.00 93.06 115 MET A O 1
ATOM 889 N N . TYR A 1 116 ? 0.347 -12.486 -9.208 1.00 93.50 116 TYR A N 1
ATOM 890 C CA . TYR A 1 116 ? 1.612 -13.226 -9.272 1.00 93.50 116 TYR A CA 1
ATOM 891 C C . TYR A 1 116 ? 2.333 -13.361 -7.925 1.00 93.50 116 TYR A C 1
ATOM 893 O O . TYR A 1 116 ? 3.333 -14.075 -7.839 1.00 93.50 116 TYR A O 1
ATOM 901 N N . ALA A 1 117 ? 1.864 -12.683 -6.874 1.00 94.44 117 ALA A N 1
ATOM 902 C CA . ALA A 1 117 ? 2.459 -12.776 -5.548 1.00 94.44 117 ALA A CA 1
ATOM 903 C C . ALA A 1 117 ? 2.262 -14.181 -4.943 1.00 94.44 117 ALA A C 1
ATOM 905 O O . ALA A 1 117 ? 1.122 -14.659 -4.881 1.00 94.44 117 ALA A O 1
ATOM 906 N N . PRO A 1 118 ? 3.339 -14.809 -4.429 1.00 94.88 118 PRO A N 1
ATOM 907 C CA . PRO A 1 118 ? 3.243 -15.981 -3.564 1.00 94.88 118 PRO A CA 1
ATOM 908 C C . PRO A 1 118 ? 2.359 -15.698 -2.350 1.00 94.88 118 PRO A C 1
ATOM 910 O O . PRO A 1 118 ? 2.302 -14.557 -1.885 1.00 94.88 118 PRO A O 1
ATOM 913 N N . GLU A 1 119 ? 1.691 -16.726 -1.828 1.00 91.31 119 GLU A N 1
ATOM 914 C CA . GLU A 1 119 ? 0.715 -16.608 -0.738 1.00 91.31 119 GLU A CA 1
ATOM 915 C C . GLU A 1 119 ? 1.283 -15.877 0.485 1.00 91.31 119 GLU A C 1
ATOM 917 O O . GLU A 1 119 ? 0.659 -14.948 1.002 1.00 91.31 119 GLU A O 1
ATOM 922 N N . GLU A 1 120 ? 2.517 -16.203 0.863 1.00 91.69 120 GLU A N 1
ATOM 923 C CA . GLU A 1 120 ? 3.254 -15.602 1.973 1.00 91.69 120 GLU A CA 1
ATOM 924 C C . GLU A 1 120 ? 3.564 -14.109 1.769 1.00 91.69 120 GLU A C 1
ATOM 926 O O . GLU A 1 120 ? 3.778 -13.378 2.733 1.00 91.69 120 GLU A O 1
ATOM 931 N N . SER A 1 121 ? 3.567 -13.631 0.522 1.00 94.88 121 SER A N 1
ATOM 932 C CA . SER A 1 121 ? 3.879 -12.243 0.153 1.00 94.88 121 SER A CA 1
ATOM 933 C C . SER A 1 121 ? 2.645 -11.427 -0.244 1.00 94.88 121 SER A C 1
ATOM 935 O O . SER A 1 121 ? 2.761 -10.213 -0.423 1.00 94.88 121 SER A O 1
ATOM 937 N N . ARG A 1 122 ? 1.453 -12.042 -0.345 1.00 95.31 122 ARG A N 1
ATOM 938 C CA . ARG A 1 122 ? 0.207 -11.365 -0.769 1.00 95.31 122 ARG A CA 1
ATOM 939 C C . ARG A 1 122 ? -0.159 -10.175 0.115 1.00 95.31 122 ARG A C 1
ATOM 941 O O . ARG A 1 122 ? -0.701 -9.194 -0.389 1.00 95.31 122 ARG A O 1
ATOM 948 N N . HIS A 1 123 ? 0.171 -10.219 1.404 1.00 97.50 123 HIS A N 1
ATOM 949 C CA . HIS A 1 123 ? -0.077 -9.120 2.338 1.00 97.50 123 HIS A CA 1
ATOM 950 C C . HIS A 1 123 ? 0.558 -7.780 1.907 1.00 97.50 123 HIS A C 1
ATOM 952 O O . HIS A 1 123 ? 0.014 -6.726 2.231 1.00 97.50 123 HIS A O 1
ATOM 958 N N . ILE A 1 124 ? 1.658 -7.791 1.141 1.00 97.38 124 ILE A N 1
ATOM 959 C CA . ILE A 1 124 ? 2.363 -6.577 0.695 1.00 97.38 124 ILE A CA 1
ATOM 960 C C . ILE A 1 124 ? 1.520 -5.763 -0.308 1.00 97.38 124 ILE A C 1
ATOM 962 O O . ILE A 1 124 ? 1.197 -4.607 -0.008 1.00 97.38 124 ILE A O 1
ATOM 966 N N . PRO A 1 125 ? 1.124 -6.306 -1.481 1.00 97.62 125 PRO A N 1
ATOM 967 C CA . PRO A 1 125 ? 0.257 -5.578 -2.400 1.00 97.62 125 PRO A CA 1
ATOM 968 C C . PRO A 1 125 ? -1.142 -5.320 -1.823 1.00 97.62 125 PRO A C 1
ATOM 970 O O . PRO A 1 125 ? -1.695 -4.256 -2.096 1.00 97.62 125 PRO A O 1
ATOM 973 N N . LEU A 1 126 ? -1.690 -6.215 -0.982 1.00 98.56 126 LEU A N 1
ATOM 974 C CA . LEU A 1 126 ? -2.974 -5.983 -0.301 1.00 98.56 126 LEU A CA 1
ATOM 975 C C . LEU A 1 126 ? -2.918 -4.741 0.594 1.00 98.56 126 LEU A C 1
ATOM 977 O O . LEU A 1 126 ? -3.771 -3.864 0.490 1.00 98.56 126 LEU A O 1
ATOM 981 N N . LEU A 1 127 ? -1.887 -4.621 1.432 1.00 98.62 127 LEU A N 1
ATOM 982 C CA . LEU A 1 127 ? -1.737 -3.470 2.316 1.00 98.62 127 LEU A CA 1
ATOM 983 C C . LEU A 1 127 ? -1.555 -2.163 1.530 1.00 98.62 127 LEU A C 1
ATOM 985 O O . LEU A 1 127 ? -2.128 -1.138 1.895 1.00 98.62 127 LEU A O 1
ATOM 989 N N . SER A 1 128 ? -0.782 -2.186 0.439 1.00 98.44 128 SER A N 1
ATOM 990 C CA . SER A 1 128 ? -0.621 -1.009 -0.425 1.00 98.44 128 SER A CA 1
ATOM 991 C C . SER A 1 128 ? -1.950 -0.599 -1.071 1.00 98.44 128 SER A C 1
ATOM 993 O O . SER A 1 128 ? -2.278 0.586 -1.095 1.00 98.44 128 SER A O 1
ATOM 995 N N . LEU A 1 129 ? -2.749 -1.572 -1.521 1.00 98.50 129 LEU A N 1
ATOM 996 C CA . LEU A 1 129 ? -4.055 -1.332 -2.136 1.00 98.50 129 LEU A CA 1
ATOM 997 C C . LEU A 1 129 ? -5.039 -0.748 -1.120 1.00 98.50 129 LEU A C 1
ATOM 999 O O . LEU A 1 129 ? -5.673 0.270 -1.390 1.00 98.50 129 LEU A O 1
ATOM 1003 N N . ALA A 1 130 ? -5.088 -1.320 0.082 1.00 98.75 130 ALA A N 1
ATOM 1004 C CA . ALA A 1 130 ? -5.896 -0.803 1.175 1.00 98.75 130 ALA A CA 1
ATOM 1005 C C . ALA A 1 130 ? -5.508 0.638 1.555 1.00 98.75 130 ALA A C 1
ATOM 1007 O O . ALA A 1 130 ? -6.381 1.473 1.778 1.00 98.75 130 ALA A O 1
ATOM 1008 N N . ASN A 1 131 ? -4.212 0.967 1.578 1.00 98.56 131 ASN A N 1
ATOM 1009 C CA . ASN A 1 131 ? -3.748 2.326 1.871 1.00 98.56 131 ASN A CA 1
ATOM 1010 C C . ASN A 1 131 ? -4.181 3.345 0.800 1.00 98.56 131 ASN A C 1
ATOM 1012 O O . ASN A 1 131 ? -4.559 4.460 1.161 1.00 98.56 131 ASN A O 1
ATOM 1016 N N . ILE A 1 132 ? -4.189 2.968 -0.486 1.00 98.56 132 ILE A N 1
ATOM 1017 C CA . ILE A 1 132 ? -4.712 3.824 -1.568 1.00 98.56 132 ILE A CA 1
ATOM 1018 C C . ILE A 1 132 ? -6.193 4.129 -1.331 1.00 98.56 132 ILE A C 1
ATOM 1020 O O . ILE A 1 132 ? -6.599 5.289 -1.357 1.00 98.56 132 ILE A O 1
ATOM 1024 N N . LEU A 1 133 ? -6.993 3.098 -1.049 1.00 98.62 133 LEU A N 1
ATOM 1025 C CA . LEU A 1 133 ? -8.430 3.255 -0.821 1.00 98.62 133 LEU A CA 1
ATOM 1026 C C . LEU A 1 133 ? -8.736 4.047 0.454 1.00 98.62 133 LEU A C 1
ATOM 1028 O O . LEU A 1 133 ? -9.637 4.884 0.458 1.00 98.62 133 LEU A O 1
ATOM 1032 N N . HIS A 1 134 ? -7.953 3.841 1.515 1.00 98.56 134 HIS A N 1
ATOM 1033 C CA . HIS A 1 134 ? -8.040 4.622 2.745 1.00 98.56 134 HIS A CA 1
ATOM 1034 C C . HIS A 1 134 ? -7.767 6.106 2.478 1.00 98.56 134 HIS A C 1
ATOM 1036 O 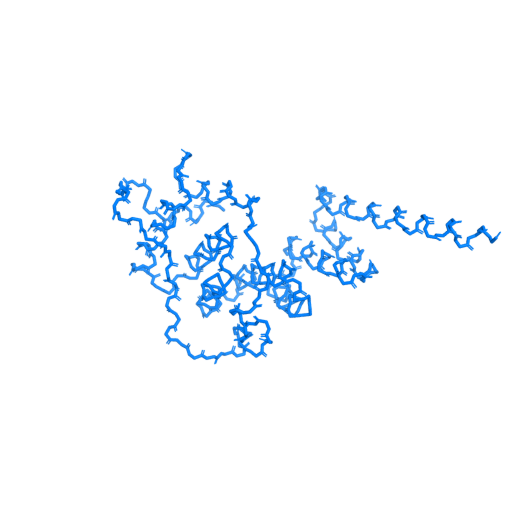O . HIS A 1 134 ? -8.546 6.959 2.900 1.00 98.56 134 HIS A O 1
ATOM 1042 N N . LYS A 1 135 ? -6.704 6.418 1.726 1.00 98.06 135 LYS A N 1
ATOM 1043 C CA . LYS A 1 135 ? -6.373 7.790 1.322 1.00 98.06 135 LYS A CA 1
ATOM 1044 C C . LYS A 1 135 ? -7.467 8.415 0.452 1.00 98.06 135 LYS A C 1
ATOM 1046 O O . LYS A 1 135 ? -7.712 9.609 0.590 1.00 98.06 135 LYS A O 1
ATOM 1051 N N . ALA A 1 136 ? -8.131 7.613 -0.380 1.00 97.81 136 ALA A N 1
ATOM 1052 C CA . ALA A 1 136 ? -9.259 8.030 -1.209 1.00 97.81 136 ALA A CA 1
ATOM 1053 C C . ALA A 1 136 ? -10.613 8.081 -0.467 1.00 97.81 136 ALA A C 1
ATOM 1055 O O . ALA A 1 136 ? -11.658 8.249 -1.093 1.00 97.81 136 ALA A O 1
ATOM 1056 N N . GLY A 1 137 ? -10.638 7.863 0.854 1.00 97.69 137 GLY A N 1
ATOM 1057 C CA . GLY A 1 137 ? -11.866 7.885 1.659 1.00 97.69 137 GLY A CA 1
ATOM 1058 C C . GLY A 1 137 ? -12.803 6.687 1.450 1.00 97.69 137 GLY A C 1
ATOM 1059 O O . GLY A 1 137 ? -13.877 6.636 2.048 1.00 97.69 137 GLY A O 1
ATOM 1060 N N . SER A 1 138 ? -12.405 5.685 0.662 1.00 98.06 138 SER A N 1
ATOM 1061 C CA . SER A 1 138 ? -13.162 4.444 0.438 1.00 98.06 138 SER A CA 1
ATOM 1062 C C . SER A 1 138 ? -12.947 3.462 1.596 1.00 98.06 138 SER A C 1
ATOM 1064 O O . SER A 1 138 ? -12.365 2.392 1.436 1.00 98.06 138 SER A O 1
ATOM 1066 N N . LEU A 1 139 ? -13.375 3.858 2.799 1.00 98.06 139 LEU A N 1
ATOM 1067 C CA . LEU A 1 139 ? -12.967 3.217 4.057 1.00 98.06 139 LEU A CA 1
ATOM 1068 C C . LEU A 1 139 ? -13.445 1.765 4.212 1.00 98.06 139 LEU A C 1
ATOM 1070 O O . LEU A 1 139 ? -12.717 0.948 4.770 1.00 98.06 139 LEU A O 1
ATOM 1074 N N . ASN A 1 140 ? -14.646 1.433 3.727 1.00 98.25 140 ASN A N 1
ATOM 1075 C CA . ASN A 1 140 ? -15.179 0.067 3.819 1.00 98.25 140 ASN A CA 1
ATOM 1076 C C . ASN A 1 140 ? -14.367 -0.906 2.955 1.00 98.25 140 ASN A C 1
ATOM 1078 O O . ASN A 1 140 ? -13.877 -1.913 3.461 1.00 98.25 140 ASN A O 1
ATOM 1082 N N . ASP A 1 141 ? -14.156 -0.555 1.687 1.00 98.50 141 ASP A N 1
ATOM 1083 C CA . ASP A 1 141 ? -13.358 -1.342 0.746 1.00 98.50 141 ASP A CA 1
ATOM 1084 C C . ASP A 1 141 ? -11.895 -1.445 1.215 1.00 98.50 141 ASP A C 1
ATOM 1086 O O . ASP A 1 141 ? -11.288 -2.513 1.153 1.00 98.50 141 ASP A O 1
ATOM 1090 N N . ALA A 1 142 ? -11.335 -0.360 1.768 1.00 98.69 142 ALA A N 1
ATOM 1091 C CA . ALA A 1 142 ? -9.999 -0.367 2.362 1.00 98.69 142 ALA A CA 1
ATOM 1092 C C . ALA A 1 142 ? -9.878 -1.389 3.506 1.00 98.69 142 ALA A C 1
ATOM 1094 O O . ALA A 1 142 ? -8.909 -2.149 3.546 1.00 98.69 142 ALA A O 1
ATOM 1095 N N . LEU A 1 143 ? -10.859 -1.434 4.415 1.00 98.56 143 LEU A N 1
ATOM 1096 C CA . LEU A 1 143 ? -10.876 -2.389 5.525 1.00 98.56 143 LEU A CA 1
ATOM 1097 C C . LEU A 1 143 ? -11.032 -3.834 5.048 1.00 98.56 143 LEU A C 1
ATOM 1099 O O . LEU A 1 143 ? -10.350 -4.703 5.585 1.00 98.56 143 LEU A O 1
ATOM 1103 N N . GLU A 1 144 ? -11.873 -4.106 4.045 1.00 98.44 144 GLU A N 1
ATOM 1104 C CA . GLU A 1 144 ? -12.023 -5.460 3.487 1.00 98.44 144 GLU A CA 1
ATOM 1105 C C . GLU A 1 144 ? -10.675 -5.999 2.984 1.00 98.44 144 GLU A C 1
ATOM 1107 O O . GLU A 1 144 ? -10.259 -7.104 3.345 1.00 98.44 144 GLU A O 1
ATOM 1112 N N . ILE A 1 145 ? -9.934 -5.178 2.237 1.00 98.56 145 ILE A N 1
ATOM 1113 C CA . ILE A 1 145 ? -8.616 -5.546 1.709 1.00 98.56 145 ILE A CA 1
ATOM 1114 C C . ILE A 1 145 ? -7.568 -5.640 2.827 1.00 98.56 145 ILE A C 1
ATOM 1116 O O . ILE A 1 145 ? -6.755 -6.567 2.837 1.00 98.56 145 ILE A O 1
ATOM 1120 N N . ALA A 1 146 ? -7.572 -4.716 3.792 1.00 98.62 146 ALA A N 1
ATOM 1121 C CA . ALA A 1 146 ? -6.624 -4.741 4.907 1.00 98.62 146 ALA A CA 1
ATOM 1122 C C . ALA A 1 146 ? -6.818 -5.97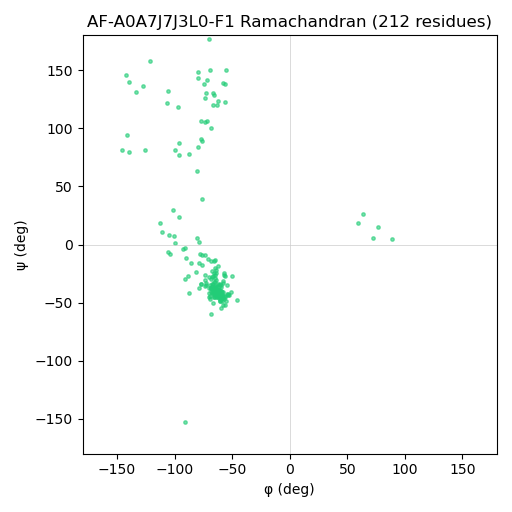1 5.808 1.00 98.62 146 ALA A C 1
ATOM 1124 O O . ALA A 1 146 ? -5.839 -6.567 6.257 1.00 98.62 146 ALA A O 1
ATOM 1125 N N . LEU A 1 147 ? -8.063 -6.401 6.029 1.00 98.38 147 LEU A N 1
ATOM 1126 C CA . LEU A 1 147 ? -8.370 -7.629 6.764 1.00 98.38 147 LEU A CA 1
ATOM 1127 C C . LEU A 1 147 ? -7.913 -8.877 5.998 1.00 98.38 147 LEU A C 1
ATOM 1129 O O . LEU A 1 147 ? -7.410 -9.813 6.617 1.00 98.38 147 LEU A O 1
ATOM 1133 N N . ALA A 1 148 ? -7.996 -8.883 4.665 1.00 97.94 148 ALA A N 1
ATOM 1134 C CA . ALA A 1 148 ? -7.390 -9.943 3.859 1.00 97.94 148 ALA A CA 1
ATOM 1135 C C . ALA A 1 148 ? -5.851 -9.944 3.965 1.00 97.94 148 ALA A C 1
ATOM 1137 O O . ALA A 1 148 ? -5.233 -11.009 4.025 1.00 97.94 148 ALA A O 1
ATOM 1138 N N . ALA A 1 149 ? -5.217 -8.766 4.050 1.00 98.12 149 ALA A N 1
ATOM 1139 C CA . ALA A 1 149 ? -3.778 -8.665 4.302 1.00 98.12 149 ALA A CA 1
ATOM 1140 C C . ALA A 1 149 ? -3.409 -9.261 5.670 1.00 98.12 149 ALA A C 1
ATOM 1142 O O . ALA A 1 149 ? -2.438 -10.010 5.771 1.00 98.12 149 ALA A O 1
ATOM 1143 N N . LEU A 1 150 ? -4.214 -8.976 6.700 1.00 98.12 150 LEU A N 1
ATOM 1144 C CA . LEU A 1 150 ? -4.040 -9.521 8.045 1.00 98.12 150 LEU A CA 1
ATOM 1145 C C . LEU A 1 150 ? -4.173 -11.047 8.068 1.00 98.12 150 LEU A C 1
ATOM 1147 O O . LEU A 1 150 ? -3.384 -11.707 8.732 1.00 98.12 150 LEU A O 1
ATOM 1151 N N . GLN A 1 151 ? -5.121 -11.619 7.321 1.00 96.56 151 GLN A N 1
ATOM 1152 C CA . GLN A 1 151 ? -5.257 -13.077 7.205 1.00 96.56 151 GLN A CA 1
ATOM 1153 C C . GLN A 1 151 ? -4.013 -13.729 6.586 1.00 96.56 151 GLN A C 1
ATOM 1155 O O . GLN A 1 151 ? -3.598 -14.794 7.032 1.00 96.56 151 GLN A O 1
ATOM 1160 N N . SER A 1 152 ? -3.406 -13.083 5.585 1.00 94.25 152 SER A N 1
ATOM 1161 C CA . SER A 1 152 ? -2.185 -13.567 4.926 1.00 94.25 152 SER A CA 1
ATOM 1162 C C . SER A 1 152 ? -0.931 -13.399 5.793 1.00 94.25 152 SER A C 1
ATOM 1164 O O . SER A 1 152 ? -0.007 -14.202 5.678 1.00 94.25 152 SER A O 1
ATOM 1166 N N . SER A 1 153 ? -0.877 -12.383 6.662 1.00 96.62 153 SER A N 1
ATOM 1167 C CA . SER A 1 153 ? 0.271 -12.150 7.547 1.00 96.62 153 SER A CA 1
ATOM 1168 C C . SER A 1 153 ? -0.145 -11.568 8.909 1.00 96.62 153 SER A C 1
ATOM 1170 O O . SER A 1 153 ? -0.036 -10.355 9.132 1.00 96.62 153 SER A O 1
ATOM 1172 N N . PRO A 1 154 ? -0.608 -12.423 9.846 1.00 97.19 154 PRO A N 1
ATOM 1173 C CA . PRO A 1 154 ? -1.240 -11.988 11.097 1.00 97.19 154 PRO A CA 1
ATOM 1174 C C . PRO A 1 154 ? -0.336 -11.211 12.057 1.00 97.19 154 PRO A C 1
ATOM 1176 O O . PRO A 1 154 ? -0.832 -10.438 12.871 1.00 97.19 154 PRO A O 1
ATOM 1179 N N . GLU A 1 155 ? 0.980 -11.400 11.980 1.00 97.06 155 GLU A N 1
ATOM 1180 C CA . GLU A 1 155 ? 1.953 -10.795 12.904 1.00 97.06 155 GLU A CA 1
ATOM 1181 C C . GLU A 1 155 ? 2.656 -9.562 12.312 1.00 97.06 155 GLU A C 1
ATOM 1183 O O . GLU A 1 155 ? 3.583 -9.007 12.904 1.00 97.06 155 GLU A O 1
ATOM 1188 N N . THR A 1 156 ? 2.224 -9.088 11.139 1.00 97.00 156 THR A N 1
ATOM 1189 C CA . THR A 1 156 ? 2.826 -7.903 10.522 1.00 97.00 156 THR A CA 1
ATOM 1190 C C . THR A 1 156 ? 2.346 -6.624 11.208 1.00 97.00 156 THR A C 1
ATOM 1192 O O . THR A 1 156 ? 1.234 -6.152 10.973 1.00 97.00 156 THR A O 1
ATOM 1195 N N . VAL A 1 157 ? 3.231 -6.012 12.001 1.00 98.06 157 VAL A N 1
ATOM 1196 C CA . VAL A 1 157 ? 2.997 -4.775 12.781 1.00 98.06 157 VAL A CA 1
ATOM 1197 C C . VAL A 1 157 ? 2.305 -3.678 11.963 1.00 98.06 157 VAL A C 1
ATOM 1199 O O . VAL A 1 157 ? 1.322 -3.088 12.409 1.00 98.06 157 VAL A O 1
ATOM 1202 N N . VAL A 1 158 ? 2.787 -3.412 10.743 1.00 97.50 158 VAL A N 1
ATOM 1203 C CA . VAL A 1 158 ? 2.252 -2.322 9.910 1.00 97.50 158 VAL A CA 1
ATOM 1204 C C . VAL A 1 158 ? 0.808 -2.572 9.454 1.00 97.50 158 VAL A C 1
ATOM 1206 O O . VAL A 1 158 ? 0.065 -1.612 9.272 1.00 97.50 158 VAL A O 1
ATOM 1209 N N . ILE A 1 159 ? 0.371 -3.832 9.330 1.00 98.62 159 ILE A N 1
ATOM 1210 C CA . ILE A 1 159 ? -1.015 -4.161 8.965 1.00 98.62 159 ILE A CA 1
ATOM 1211 C C . ILE A 1 159 ? -1.958 -3.790 10.110 1.00 98.62 159 ILE A C 1
ATOM 1213 O O . ILE A 1 159 ? -2.956 -3.109 9.877 1.00 98.62 159 ILE A O 1
ATOM 1217 N N . HIS A 1 160 ? -1.612 -4.160 11.347 1.00 98.75 160 HIS A N 1
ATOM 1218 C CA . HIS A 1 160 ? -2.383 -3.778 12.536 1.00 98.75 160 HIS A CA 1
ATOM 1219 C C . HIS A 1 160 ? -2.504 -2.264 12.663 1.00 98.75 160 HIS A C 1
ATOM 1221 O O . HIS A 1 160 ? -3.604 -1.738 12.834 1.00 98.75 160 HIS A O 1
ATOM 1227 N N . PHE A 1 161 ? -1.393 -1.549 12.486 1.00 98.75 161 PHE A N 1
ATOM 1228 C CA . PHE A 1 161 ? -1.397 -0.092 12.544 1.00 98.75 161 PHE A CA 1
ATOM 1229 C C . PHE A 1 161 ? -2.267 0.538 11.445 1.00 98.75 161 PHE A C 1
ATOM 1231 O O . PHE A 1 161 ? -3.041 1.458 11.721 1.00 98.75 161 PHE A O 1
ATOM 1238 N N . SER A 1 162 ? -2.182 0.043 10.205 1.00 98.62 162 SER A N 1
ATOM 1239 C CA . SER A 1 162 ? -3.021 0.514 9.097 1.00 98.62 162 SER A CA 1
ATOM 1240 C C . SER A 1 162 ? -4.509 0.277 9.352 1.00 98.62 162 SER A C 1
ATOM 1242 O O . SER A 1 162 ? -5.297 1.197 9.140 1.00 98.62 162 SER A O 1
ATOM 1244 N N . ILE A 1 163 ? -4.898 -0.896 9.862 1.00 98.81 163 ILE A N 1
ATOM 1245 C CA . ILE A 1 163 ? -6.298 -1.189 10.210 1.00 98.81 163 ILE A CA 1
ATOM 1246 C C . ILE A 1 163 ? -6.787 -0.255 11.326 1.00 98.81 163 ILE A C 1
ATOM 1248 O O . ILE A 1 163 ? -7.885 0.294 11.228 1.00 98.81 163 ILE A O 1
ATOM 1252 N N . GLY A 1 164 ? -5.960 -0.002 12.346 1.00 98.75 164 GLY A N 1
ATOM 1253 C CA . GLY A 1 164 ? -6.267 0.973 13.396 1.00 98.75 164 GLY A CA 1
ATOM 1254 C C . GLY A 1 164 ? -6.522 2.378 12.839 1.00 98.75 164 GLY A C 1
ATOM 1255 O O . GLY A 1 164 ? -7.513 3.017 13.199 1.00 98.75 164 GLY A O 1
ATOM 1256 N N . ASN A 1 165 ? -5.687 2.836 11.897 1.00 98.62 165 ASN A N 1
ATOM 1257 C CA . ASN A 1 165 ? -5.881 4.125 11.223 1.00 98.62 165 ASN A CA 1
ATOM 1258 C C . ASN A 1 165 ? -7.180 4.160 10.400 1.00 98.62 165 ASN A C 1
ATOM 1260 O O . ASN A 1 165 ? -7.889 5.164 10.437 1.00 98.62 165 ASN A O 1
ATOM 1264 N N . MET A 1 166 ? -7.521 3.074 9.701 1.00 98.62 166 MET A N 1
ATOM 1265 C CA . MET A 1 166 ? -8.757 2.983 8.915 1.00 98.62 166 MET A CA 1
ATOM 126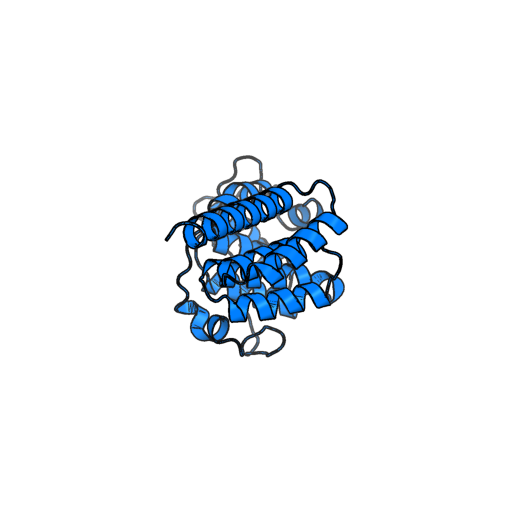6 C C . MET A 1 166 ? -10.008 3.025 9.803 1.00 98.62 166 MET A C 1
ATOM 1268 O O . MET A 1 166 ? -10.944 3.763 9.501 1.00 98.62 166 MET A O 1
ATOM 1272 N N . TYR A 1 167 ? -10.020 2.312 10.936 1.00 98.69 167 TYR A N 1
ATOM 1273 C CA . TYR A 1 167 ? -11.120 2.407 11.903 1.00 98.69 167 TYR A CA 1
ATOM 1274 C C . TYR A 1 167 ? -11.219 3.797 12.537 1.00 98.69 167 TYR A C 1
ATOM 1276 O O . TYR A 1 167 ? -12.322 4.328 12.679 1.00 98.69 167 TYR A O 1
ATOM 1284 N N . ALA A 1 168 ? -10.084 4.428 12.853 1.00 98.19 168 ALA A N 1
ATOM 1285 C CA . ALA A 1 168 ? -10.071 5.801 13.350 1.00 98.19 168 ALA A CA 1
ATOM 1286 C C . ALA A 1 168 ? -10.649 6.787 12.317 1.00 98.19 168 ALA A C 1
ATOM 1288 O O . ALA A 1 168 ? -11.413 7.675 12.693 1.00 98.19 168 ALA A O 1
ATOM 1289 N N . ALA A 1 169 ? -10.354 6.607 11.024 1.00 97.56 169 ALA A N 1
ATOM 1290 C CA . ALA A 1 169 ? -10.938 7.400 9.940 1.00 97.56 169 ALA A CA 1
ATOM 1291 C C . ALA A 1 169 ? -12.457 7.185 9.796 1.00 97.56 169 ALA A C 1
ATOM 1293 O O . ALA A 1 169 ? -13.176 8.105 9.415 1.00 97.56 169 ALA A O 1
ATOM 1294 N N . GLN A 1 170 ? -12.965 6.003 10.166 1.00 97.31 170 GLN A N 1
ATOM 1295 C CA . GLN A 1 170 ? -14.403 5.724 10.270 1.00 97.31 170 GLN A CA 1
ATOM 1296 C C . GLN A 1 170 ? -15.046 6.260 11.561 1.00 97.31 170 GLN A C 1
ATOM 1298 O O . GLN A 1 170 ? -16.235 6.038 11.781 1.00 97.31 170 GLN A O 1
ATOM 1303 N N . ASN A 1 171 ? -14.290 6.947 12.426 1.00 96.00 171 ASN A N 1
ATOM 1304 C CA . ASN A 1 171 ? -14.691 7.329 13.785 1.00 96.00 171 ASN A CA 1
ATOM 1305 C C . ASN A 1 171 ? -15.056 6.143 14.700 1.00 96.00 171 ASN A C 1
ATOM 1307 O O 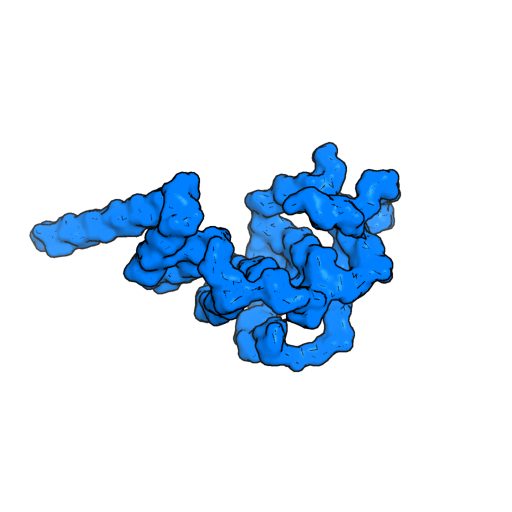. ASN A 1 171 ? -15.684 6.344 15.737 1.00 96.00 171 ASN A O 1
ATOM 1311 N N . ASN A 1 172 ? -14.646 4.920 14.356 1.00 97.31 172 ASN A N 1
ATOM 1312 C CA . ASN A 1 172 ? -14.781 3.751 15.222 1.00 97.31 172 ASN A CA 1
ATOM 1313 C C . ASN A 1 172 ? -13.549 3.666 16.133 1.00 97.31 172 ASN A C 1
ATOM 1315 O O . ASN A 1 172 ? -12.588 2.940 15.860 1.00 97.31 172 ASN A O 1
ATOM 1319 N N . PHE A 1 173 ? -13.539 4.493 17.178 1.00 96.81 173 PHE A N 1
ATOM 1320 C CA . PHE A 1 173 ? -12.381 4.623 18.062 1.00 96.81 173 PHE A CA 1
ATOM 1321 C C . PHE A 1 173 ? -12.170 3.386 18.930 1.00 96.81 173 PHE A C 1
ATOM 1323 O O . PHE A 1 173 ? -11.027 3.078 19.258 1.00 96.81 173 PHE A O 1
ATOM 1330 N N . GLU A 1 174 ? -13.232 2.648 19.242 1.00 96.81 174 GLU A N 1
ATOM 1331 C CA . GLU A 1 174 ? -13.174 1.405 20.006 1.00 96.81 174 GLU A CA 1
ATOM 1332 C C . GLU A 1 174 ? -12.298 0.377 19.281 1.00 96.81 174 GLU A C 1
ATOM 1334 O O . GLU A 1 174 ? -11.281 -0.063 19.819 1.00 96.81 174 GLU A O 1
ATOM 1339 N N . LYS A 1 175 ? -12.607 0.080 18.012 1.00 98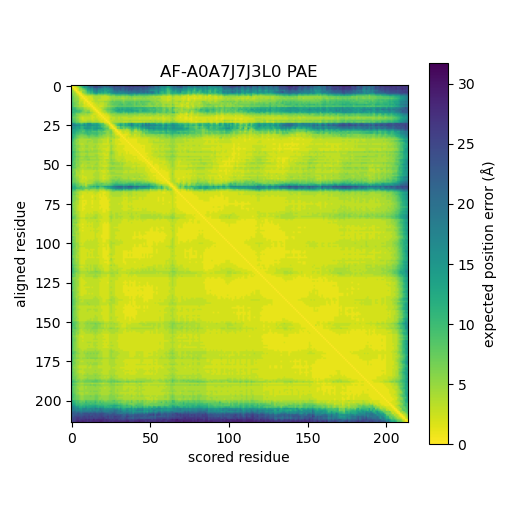.19 175 LYS A N 1
ATOM 1340 C CA . LYS A 1 175 ? -11.788 -0.839 17.209 1.00 98.19 175 LYS A CA 1
ATOM 1341 C C . LYS A 1 175 ? -10.413 -0.271 16.887 1.00 98.19 175 LYS A C 1
ATOM 1343 O O . LYS A 1 175 ? -9.441 -1.021 16.822 1.00 98.19 175 LYS A O 1
ATOM 1348 N N . ALA A 1 176 ? -10.299 1.043 16.687 1.00 98.56 176 ALA A N 1
ATOM 1349 C CA . ALA A 1 176 ? -8.995 1.660 16.467 1.00 98.56 176 ALA A CA 1
ATOM 1350 C C . ALA A 1 176 ? -8.051 1.405 17.655 1.00 98.56 176 ALA A C 1
ATOM 1352 O O . ALA A 1 176 ? -6.903 1.012 17.450 1.00 98.56 176 ALA A O 1
ATOM 1353 N N . VAL A 1 177 ? -8.546 1.560 18.891 1.00 98.50 177 VAL A N 1
ATOM 1354 C CA . VAL A 1 177 ? -7.791 1.279 20.122 1.00 98.50 177 VAL A CA 1
ATOM 1355 C C . VAL A 1 177 ? -7.345 -0.181 20.181 1.00 98.50 177 VAL A C 1
ATOM 1357 O O . VAL A 1 177 ? -6.172 -0.421 20.461 1.00 98.50 177 VAL A O 1
ATOM 1360 N N . GLU A 1 178 ? -8.222 -1.139 19.866 1.00 98.44 178 GLU A N 1
ATOM 1361 C CA . GLU A 1 178 ? -7.873 -2.570 19.838 1.00 98.44 178 GLU A CA 1
ATOM 1362 C C . GLU A 1 178 ? -6.680 -2.849 18.906 1.00 98.44 178 GLU A C 1
ATOM 1364 O O . GLU A 1 178 ? -5.698 -3.480 19.304 1.00 98.44 178 GLU A O 1
ATOM 1369 N N . TYR A 1 179 ? -6.712 -2.321 17.679 1.00 98.62 179 TYR A N 1
ATOM 1370 C CA . TYR A 1 179 ? -5.640 -2.535 16.700 1.00 98.62 179 TYR A CA 1
ATOM 1371 C C . TYR A 1 179 ? -4.351 -1.768 17.020 1.00 98.62 179 TYR A C 1
ATOM 1373 O O . TYR A 1 179 ? -3.252 -2.273 16.772 1.00 98.62 179 TYR A O 1
ATOM 1381 N N . TYR A 1 180 ? -4.434 -0.581 17.624 1.00 98.75 180 TYR A N 1
ATOM 1382 C CA . TYR A 1 180 ? -3.236 0.103 18.114 1.00 98.75 180 TYR A CA 1
ATOM 1383 C C . TYR A 1 180 ? -2.608 -0.627 19.305 1.00 98.75 180 TYR A C 1
ATOM 1385 O O . TYR A 1 180 ? -1.386 -0.741 19.367 1.00 98.75 180 TYR A O 1
ATOM 1393 N N . GLN A 1 181 ? -3.410 -1.182 20.216 1.00 98.56 181 GLN A N 1
ATOM 1394 C CA . GLN A 1 181 ? -2.903 -2.039 21.290 1.00 98.56 181 GLN A CA 1
ATOM 1395 C C . GLN A 1 181 ? -2.266 -3.313 20.732 1.00 98.56 181 GLN A C 1
ATOM 1397 O O . GLN A 1 181 ? -1.187 -3.691 21.179 1.00 98.56 181 GLN A O 1
ATOM 1402 N N . SER A 1 182 ? -2.868 -3.929 19.710 1.00 98.56 182 SER A N 1
ATOM 1403 C CA . SER A 1 182 ? -2.270 -5.074 19.017 1.00 98.56 182 SER A CA 1
ATOM 1404 C C . SER A 1 182 ? -0.932 -4.716 18.354 1.00 98.56 182 SER A C 1
ATOM 1406 O O . SER A 1 182 ? 0.049 -5.445 18.499 1.00 98.56 182 SER A O 1
ATOM 1408 N N . THR A 1 183 ? -0.838 -3.531 17.739 1.00 98.62 183 THR A N 1
ATOM 1409 C CA . THR A 1 183 ? 0.424 -2.995 17.200 1.00 98.62 183 THR A CA 1
ATOM 1410 C C . THR A 1 183 ? 1.506 -2.921 18.284 1.00 98.62 183 THR A C 1
ATOM 1412 O O . THR A 1 183 ? 2.637 -3.345 18.053 1.00 98.62 183 THR A O 1
ATOM 1415 N N . LEU A 1 184 ? 1.163 -2.432 19.481 1.00 98.56 184 LEU A N 1
ATOM 1416 C CA . LEU A 1 184 ? 2.092 -2.334 20.613 1.00 98.56 184 LEU A CA 1
ATOM 1417 C C . LEU A 1 184 ? 2.401 -3.684 21.270 1.00 98.56 184 LEU A C 1
ATOM 1419 O O . LEU A 1 184 ? 3.480 -3.845 21.831 1.00 98.56 184 LEU A O 1
ATOM 1423 N N . ALA A 1 185 ? 1.501 -4.662 21.183 1.00 98.44 185 ALA A N 1
ATOM 1424 C CA . ALA A 1 185 ? 1.773 -6.024 21.632 1.00 98.44 185 ALA A CA 1
ATOM 1425 C C . ALA A 1 185 ? 2.823 -6.714 20.743 1.00 98.44 185 ALA A C 1
ATOM 1427 O O . ALA A 1 185 ? 3.676 -7.436 21.252 1.00 98.44 185 ALA A O 1
ATOM 1428 N N . LEU A 1 186 ? 2.789 -6.460 19.429 1.00 98.12 186 LEU A N 1
ATOM 1429 C CA . LEU A 1 186 ? 3.779 -6.975 18.476 1.00 98.12 186 LEU A CA 1
ATOM 1430 C C . LEU A 1 186 ? 5.091 -6.175 18.505 1.00 98.12 186 LEU A C 1
ATOM 1432 O O . LEU A 1 186 ? 6.174 -6.742 18.372 1.00 98.12 186 LEU A O 1
ATOM 1436 N N . GLN A 1 187 ? 5.007 -4.853 18.682 1.00 98.38 187 GLN A N 1
ATOM 1437 C CA . GLN A 1 187 ? 6.163 -3.965 18.764 1.00 98.38 187 GLN A CA 1
ATOM 1438 C C . GLN A 1 187 ? 5.941 -2.870 19.814 1.00 98.38 187 GLN A C 1
ATOM 1440 O O . GLN A 1 187 ? 5.443 -1.782 19.529 1.00 98.38 187 GLN A O 1
ATOM 1445 N N . GLU A 1 188 ? 6.414 -3.129 21.033 1.00 97.62 188 GLU A N 1
ATOM 1446 C CA . GLU A 1 188 ? 6.190 -2.278 22.213 1.00 97.62 188 GLU A CA 1
ATOM 1447 C C . GLU A 1 188 ? 6.605 -0.809 22.020 1.00 97.62 188 GLU A C 1
ATOM 1449 O O . GLU A 1 188 ? 5.962 0.105 22.541 1.00 97.62 188 GLU A O 1
ATOM 1454 N N . LYS A 1 189 ? 7.680 -0.575 21.258 1.00 97.00 189 LYS A N 1
ATOM 1455 C CA . LYS A 1 189 ? 8.268 0.751 20.998 1.00 97.00 189 LYS A CA 1
ATOM 1456 C C . LYS A 1 189 ? 7.791 1.380 19.682 1.00 97.00 189 LYS A C 1
ATOM 1458 O O . LYS A 1 189 ? 8.506 2.186 19.090 1.00 97.00 189 LYS A O 1
ATOM 1463 N N . PHE A 1 190 ? 6.627 0.978 19.169 1.00 97.62 190 PHE A N 1
ATOM 1464 C CA . PHE A 1 190 ? 6.053 1.570 17.962 1.00 97.62 190 PHE A CA 1
ATOM 1465 C C . PHE A 1 190 ? 5.372 2.910 18.289 1.00 97.62 190 PHE A C 1
ATOM 1467 O O . PHE A 1 190 ? 4.162 2.982 18.508 1.00 97.62 190 PHE A O 1
ATOM 1474 N N . GLU A 1 191 ? 6.171 3.978 18.335 1.00 97.94 191 GLU A N 1
ATOM 1475 C CA . GLU A 1 191 ? 5.722 5.323 18.730 1.00 97.94 191 GLU A CA 1
ATOM 1476 C C . GLU A 1 191 ? 4.474 5.831 17.980 1.00 97.94 191 GLU A C 1
ATOM 1478 O O . GLU A 1 191 ? 3.563 6.314 18.657 1.00 97.94 191 GLU A O 1
ATOM 1483 N N . PRO A 1 192 ? 4.305 5.627 16.653 1.00 97.69 192 PRO A N 1
ATOM 1484 C CA . PRO A 1 192 ? 3.099 6.099 15.970 1.00 97.69 192 PRO A CA 1
ATOM 1485 C C . PRO A 1 192 ? 1.793 5.527 16.546 1.00 97.69 192 PRO A C 1
ATOM 1487 O O . PRO A 1 192 ? 0.779 6.218 16.573 1.00 97.69 192 PRO A O 1
ATOM 1490 N N . ALA A 1 193 ? 1.784 4.285 17.046 1.00 97.94 193 ALA A N 1
ATOM 1491 C CA . ALA A 1 193 ? 0.590 3.717 17.682 1.00 97.94 193 ALA A CA 1
ATOM 1492 C C . ALA A 1 193 ? 0.331 4.321 19.072 1.00 97.94 193 ALA A C 1
ATOM 1494 O O . ALA A 1 193 ? -0.826 4.548 19.430 1.00 97.94 193 ALA A O 1
ATOM 1495 N N . ARG A 1 194 ? 1.387 4.636 19.837 1.00 98.06 194 ARG A N 1
ATOM 1496 C CA . ARG A 1 194 ? 1.264 5.319 21.138 1.00 98.06 194 ARG A CA 1
ATOM 1497 C C . ARG A 1 194 ? 0.661 6.709 20.974 1.00 98.06 194 ARG A C 1
ATOM 1499 O O . ARG A 1 194 ? -0.273 7.055 21.693 1.00 98.06 194 ARG A O 1
ATOM 1506 N N . GLU A 1 195 ? 1.141 7.465 19.991 1.00 98.06 195 GLU A N 1
ATOM 1507 C CA . GLU A 1 195 ? 0.623 8.797 19.666 1.00 98.06 195 GLU A CA 1
ATOM 1508 C C . GLU A 1 195 ? -0.864 8.752 19.288 1.00 98.06 195 GLU A C 1
ATOM 1510 O O . GLU A 1 195 ? -1.660 9.554 19.782 1.00 98.06 195 GLU A O 1
ATOM 1515 N N . ARG A 1 196 ? -1.273 7.779 18.459 1.00 98.06 196 ARG A N 1
ATOM 1516 C CA . ARG A 1 196 ? -2.684 7.603 18.078 1.00 98.06 196 ARG A CA 1
ATOM 1517 C C . ARG A 1 196 ? -3.575 7.256 19.270 1.00 98.06 196 ARG A C 1
ATOM 1519 O O . ARG A 1 196 ? -4.653 7.835 19.398 1.00 98.06 196 ARG A O 1
ATOM 1526 N N . LEU A 1 197 ? -3.130 6.357 20.149 1.00 97.38 197 LEU A N 1
ATOM 1527 C CA . LEU A 1 197 ? -3.853 6.013 21.376 1.00 97.38 197 LEU A CA 1
ATOM 1528 C C . LEU A 1 197 ? -4.013 7.223 22.298 1.00 97.38 197 LEU A C 1
ATOM 1530 O O . LEU A 1 197 ? -5.119 7.492 22.764 1.00 97.38 197 LEU A O 1
ATOM 1534 N N . MET A 1 198 ? -2.936 7.983 22.509 1.00 97.00 198 MET A N 1
ATOM 1535 C CA . MET A 1 198 ? -2.968 9.193 23.328 1.00 97.00 198 MET A CA 1
ATOM 1536 C C . MET A 1 198 ? -3.960 10.220 22.768 1.00 97.00 198 MET A C 1
ATOM 1538 O O . MET A 1 198 ? -4.778 10.751 23.517 1.00 97.00 198 MET A O 1
ATOM 1542 N N . ALA A 1 199 ? -3.955 10.446 21.451 1.00 96.31 199 ALA A N 1
ATOM 1543 C CA . ALA A 1 199 ? -4.885 11.368 20.802 1.00 96.31 199 ALA A CA 1
ATOM 1544 C C . ALA A 1 199 ? -6.360 10.966 21.006 1.00 96.31 199 ALA A C 1
ATOM 1546 O O . ALA A 1 199 ? -7.199 11.822 21.291 1.00 96.31 199 ALA A O 1
ATOM 1547 N N . ILE A 1 200 ? -6.677 9.670 20.904 1.00 95.56 200 ILE A N 1
ATOM 1548 C CA . ILE A 1 200 ? -8.034 9.156 21.149 1.00 95.56 200 ILE A CA 1
ATOM 1549 C C . ILE A 1 200 ? -8.434 9.344 22.618 1.00 95.56 200 ILE A C 1
ATOM 1551 O O . ILE A 1 200 ? -9.533 9.821 22.899 1.00 95.56 200 ILE A O 1
ATOM 1555 N N . MET A 1 201 ? -7.544 9.024 23.561 1.00 92.12 201 MET A N 1
ATOM 1556 C CA . MET A 1 201 ? -7.815 9.190 24.993 1.00 92.12 201 MET A CA 1
ATOM 1557 C C . MET A 1 201 ? -8.066 10.655 25.364 1.00 92.12 201 MET A C 1
ATOM 1559 O O . MET A 1 201 ? -9.032 10.946 26.067 1.00 92.12 201 MET A O 1
ATOM 1563 N N . CYS A 1 202 ? -7.255 11.586 24.849 1.00 93.50 202 CYS A N 1
ATOM 1564 C CA . CYS A 1 202 ? -7.462 13.020 25.060 1.00 93.50 202 CYS A CA 1
ATOM 1565 C C . CYS A 1 202 ? -8.828 13.485 24.539 1.00 93.50 202 CYS A C 1
ATOM 1567 O O . CYS A 1 202 ? -9.528 14.219 25.232 1.00 93.50 202 CYS A O 1
ATOM 1569 N N . LYS A 1 203 ? -9.235 13.029 23.348 1.00 89.94 203 LYS A N 1
ATOM 1570 C CA . LYS A 1 203 ? -10.549 13.357 22.779 1.00 89.94 203 LYS A CA 1
ATOM 1571 C C . LYS A 1 203 ? -11.696 12.867 23.667 1.00 89.94 203 LYS A C 1
ATOM 1573 O O . LYS A 1 203 ? -12.650 13.606 23.889 1.00 89.94 203 LYS A O 1
ATOM 1578 N N . ASN A 1 204 ? -11.594 11.648 24.195 1.00 87.81 204 ASN A N 1
ATOM 1579 C CA . ASN A 1 204 ? -12.629 11.083 25.059 1.00 87.81 204 ASN A CA 1
ATOM 1580 C C . ASN A 1 204 ? -12.755 11.845 26.385 1.00 87.81 204 ASN A C 1
ATOM 1582 O O . ASN A 1 204 ? -13.874 12.104 26.816 1.00 87.81 204 ASN A O 1
ATOM 1586 N N . LEU A 1 205 ? -11.634 12.255 26.989 1.00 87.00 205 LEU A N 1
ATOM 1587 C CA . LEU A 1 205 ? -11.644 13.057 28.218 1.00 87.00 205 LEU A CA 1
ATOM 1588 C C . LEU A 1 205 ? -12.337 14.413 28.018 1.00 87.00 205 LEU A C 1
ATOM 1590 O O . LEU A 1 205 ? -13.194 14.783 28.818 1.00 87.00 205 LEU A O 1
ATOM 1594 N N . ILE A 1 206 ? -12.040 15.112 26.917 1.00 86.56 206 ILE A N 1
ATOM 1595 C CA . ILE A 1 206 ? -12.678 16.401 26.593 1.00 86.56 206 ILE A CA 1
ATOM 1596 C C . ILE A 1 206 ? -14.199 16.243 26.459 1.00 86.56 206 ILE A C 1
ATOM 1598 O O . ILE A 1 206 ? -14.947 17.045 27.011 1.00 86.56 206 ILE A O 1
ATOM 1602 N N . ASN A 1 207 ? -14.661 15.192 25.775 1.00 79.50 207 ASN A N 1
ATOM 1603 C CA . ASN A 1 207 ? -16.094 14.944 25.606 1.00 79.50 207 ASN A CA 1
ATOM 1604 C C . ASN A 1 207 ? -16.790 14.636 26.945 1.00 79.50 207 ASN A C 1
ATOM 1606 O O . ASN A 1 207 ? -17.902 15.093 27.189 1.00 79.50 207 ASN A O 1
ATOM 1610 N N . THR A 1 208 ? -16.126 13.906 27.850 1.00 76.62 208 THR A N 1
ATOM 1611 C CA . THR A 1 208 ? -16.693 13.629 29.180 1.00 76.62 208 THR A CA 1
ATOM 1612 C C . THR A 1 208 ? -16.781 14.869 30.070 1.00 76.62 208 THR A C 1
ATOM 1614 O O . THR A 1 208 ? -17.688 14.957 30.892 1.00 76.62 208 THR A O 1
ATOM 1617 N N . GLU A 1 209 ? -15.880 15.842 29.905 1.00 68.62 209 GLU A N 1
ATOM 1618 C CA . GLU A 1 209 ? -15.931 17.113 30.639 1.00 68.62 209 GLU A CA 1
ATOM 1619 C C . GLU A 1 209 ? -16.990 18.071 30.072 1.00 68.62 209 GLU A C 1
ATOM 1621 O O . GLU A 1 209 ? -17.637 18.779 30.844 1.00 68.62 209 GLU A O 1
ATOM 1626 N N . SER A 1 210 ? -17.224 18.072 28.752 1.00 61.50 210 SER A N 1
ATOM 1627 C CA . SER A 1 210 ? -18.288 18.880 28.138 1.00 61.50 210 SER A CA 1
ATOM 1628 C C . SER A 1 210 ? -19.691 18.385 28.487 1.00 61.50 210 SER A C 1
ATOM 1630 O O . SER A 1 210 ? -20.590 19.199 28.677 1.00 61.50 210 SER A O 1
ATOM 1632 N N . ASP A 1 211 ? -19.876 17.071 28.622 1.00 58.19 211 ASP A N 1
ATOM 1633 C CA . ASP A 1 211 ? -21.171 16.476 28.980 1.00 58.19 211 ASP A CA 1
ATOM 1634 C C . ASP A 1 211 ? -21.476 16.580 30.489 1.00 58.19 211 ASP A C 1
ATOM 1636 O O . ASP A 1 211 ? -22.621 16.415 30.914 1.00 58.19 211 ASP A O 1
ATOM 1640 N N . ALA A 1 212 ? -20.461 16.871 31.312 1.00 57.56 212 ALA A N 1
ATOM 1641 C CA . ALA A 1 212 ? -20.578 17.002 32.765 1.00 57.56 212 ALA A CA 1
ATOM 1642 C C . ALA A 1 212 ? -20.888 18.433 33.250 1.00 57.56 212 ALA A C 1
ATOM 1644 O O . ALA A 1 212 ? -21.074 18.625 34.454 1.00 57.56 212 ALA A O 1
ATOM 1645 N N . ASN A 1 213 ? -20.957 19.426 32.354 1.00 47.16 213 ASN A N 1
ATOM 1646 C CA . ASN A 1 213 ? -21.199 20.828 32.710 1.00 47.16 213 ASN A CA 1
ATOM 1647 C C . ASN A 1 213 ? -22.400 21.415 31.923 1.00 47.16 213 ASN A C 1
ATOM 1649 O O . ASN A 1 213 ? -22.188 22.042 30.882 1.00 47.16 213 ASN A O 1
ATOM 1653 N N . PRO A 1 214 ? -23.649 21.166 32.374 1.00 53.16 214 PRO A N 1
ATOM 1654 C CA . PRO A 1 214 ? -24.871 21.699 31.760 1.00 53.16 214 PRO A CA 1
ATOM 1655 C C . PRO A 1 214 ? -25.087 23.205 31.980 1.00 53.16 214 PRO A C 1
ATOM 1657 O O . PRO A 1 214 ? -24.640 23.742 33.021 1.00 53.16 214 PRO A O 1
#

Organism: Bugula neritina (NCBI:txid10212)

Secondary structure (DSSP, 8-state):
-HHHHTTS-SSSPPPGGG---------S---GGGTTTSHHHHTGGG------GGGHHHHHTTSSTT--HHHHHHHHHHHHHH-TT-HHHHHHHHHHHHHHT-HHHHHHHHHHHHHHS-GGGTHHHHHHHHHHHHHTT-HHHHHHHHHHHHHH-TT-HHHHHHHHHHHHHTT-HHHHHHHHHHHHHH-TT-HHHHHHHHHHHHHHHHHHHHHT--

Mean predicted aligned error: 5.03 Å

Nearest PDB structures (foldseek):
  5hrz-assembly1_A  TM=8.852E-01  e=8.491E-04  synthetic construct
  9gaw-assembly1_K  TM=8.839E-01  e=8.119E-04  Homo sapiens
  6q6g-assembly1_K  TM=8.866E-01  e=1.062E-03  Homo sapiens
  2ho1-assembly1_A  TM=9.087E-01  e=5.578E-03  Pseudomonas aeruginosa PAO1
  8tau-assembly1_K  TM=8.767E-01  e=4.076E-03  Homo sapiens